Protein AF-A0A1J3G659-F1 (afdb_monomer_lite)

Radius of gyration: 34.58 Å; chains: 1; bounding box: 68×47×106 Å

InterPro domains:
  IPR002083 MATH/TRAF domain [PF22486] (65-188)
  IPR002083 MATH/TRAF domain [PF22486] (220-303)
  IPR002083 MATH/TRAF domain [PS50144] (62-197)
  IPR002083 MATH/TRAF domain [PS50144] (217-309)
  IPR002083 MATH/TRAF domain [cd00121] (64-170)
  IPR002083 MATH/TRAF domain [cd00121] (220-303)
  IPR008974 TRAF-like [G3DSA:2.60.210.10] (60-208)
  IPR008974 TRAF-like [G3DSA:2.60.210.10] (209-309)

Foldseek 3Di:
DDPPPLDKWKKKKFFQWDDDDFDFDQPPPDPDDDDDDDDDDDDDDDDPPDDQKDKDWALDDAPFDKDKDLALVCQQPDPPRQKDWDPWGDAQRWTKIKMWGLQFDVVVVLGQAIKIKMFTDCVVCVVPVDWWWKWKKKWWAAPVVSTTGIMTGPGTDTAGPVRRMDIDRHRDGSVLCVDVVNRQQDPSRIIMMIMHIHTDDDPRGDGDDDMDNDKDPRMDMDMDTSLVPDDDQKDKADWDDIHHFTKIKIWGSQDDDPSHNPDIDIDIGTPDDDAQDKDWTWMKMWIADPPDRDIDIDIDTDIDTDHDD

pLDDT: mean 80.13, std 20.13, range [27.66, 98.5]

Organism: Noccaea caerulescens (NCBI:txid107243)

Secondary structure (DSSP, 8-state):
--------EEEEEEE-S-----------------PPPP-------------SEEEEEESSPPSSEE--BTTHHHHHH-TT---EEPPPEEETTEEEEEEEETT--GGGT-TTB-EEEEEE-HHHHHHS--PEEEEEEEEEEETTTTEEEEEEESSPEEEBTTB-EEEES-SSBHHHHH-GGGSSS-TTS-B-EEEEEEEPPPS------------SS-EEEEEETTGGG--SS-EEPPPEEETTEEEEEEEETT--GGGTTTS-EEEEEESSPPTT-EEEEEEEEEEE-SSSS--EEEEEEEEEE----

Structure (mmCIF, N/CA/C/O backbone):
data_AF-A0A1J3G659-F1
#
_entry.id   AF-A0A1J3G659-F1
#
loop_
_atom_site.group_PDB
_atom_site.id
_atom_site.type_symbol
_atom_site.label_atom_id
_atom_site.label_alt_id
_atom_site.label_comp_id
_atom_site.label_asym_id
_atom_site.label_entity_id
_atom_site.label_seq_id
_atom_site.pdbx_PDB_ins_code
_atom_site.Cartn_x
_atom_site.Cartn_y
_atom_site.Cartn_z
_atom_site.occupancy
_atom_site.B_iso_or_equiv
_atom_site.auth_seq_id
_atom_site.auth_comp_id
_atom_site.auth_asym_id
_atom_site.auth_atom_id
_atom_site.pdbx_PDB_model_num
ATOM 1 N N . LEU A 1 1 ? 37.605 -14.149 -73.243 1.00 34.91 1 LEU A N 1
ATOM 2 C CA . LEU A 1 1 ? 37.007 -14.317 -71.900 1.00 34.91 1 LEU A CA 1
ATOM 3 C C . LEU A 1 1 ? 37.144 -13.003 -71.135 1.00 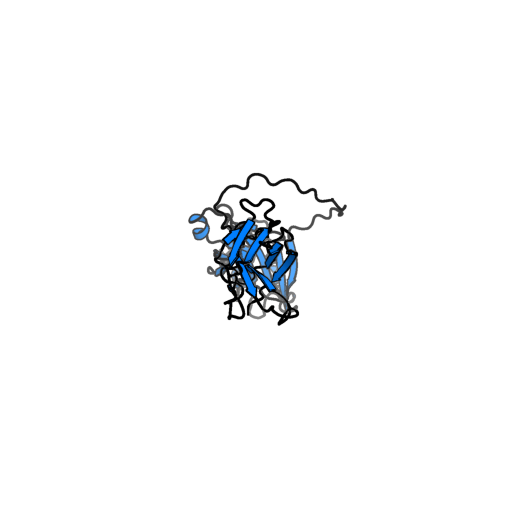34.91 1 LEU A C 1
ATOM 5 O O . LEU A 1 1 ? 38.260 -12.643 -70.784 1.00 34.91 1 LEU A O 1
ATOM 9 N N . ARG A 1 2 ? 36.051 -12.254 -70.926 1.00 32.97 2 ARG A N 1
ATOM 10 C CA . ARG A 1 2 ? 36.062 -11.100 -70.009 1.00 32.97 2 ARG A CA 1
ATOM 11 C C . ARG A 1 2 ? 36.268 -11.639 -68.592 1.00 32.97 2 ARG A C 1
ATOM 13 O O . ARG A 1 2 ? 35.464 -12.451 -68.140 1.00 32.97 2 ARG A O 1
ATOM 20 N N . ARG A 1 3 ? 37.340 -11.218 -67.913 1.00 34.00 3 ARG A N 1
ATOM 21 C CA . ARG A 1 3 ? 37.469 -11.371 -66.457 1.00 34.00 3 ARG A CA 1
ATOM 22 C C . ARG A 1 3 ? 36.210 -10.755 -65.839 1.00 34.00 3 ARG A C 1
ATOM 24 O O . ARG A 1 3 ? 36.007 -9.555 -65.979 1.00 34.00 3 ARG A O 1
ATOM 31 N N . ARG A 1 4 ? 35.356 -11.560 -65.195 1.00 39.12 4 ARG A N 1
ATOM 32 C CA . ARG A 1 4 ? 34.433 -11.032 -64.184 1.00 39.12 4 ARG A CA 1
ATOM 33 C C . ARG A 1 4 ? 35.332 -10.519 -63.066 1.00 39.12 4 ARG A C 1
ATOM 35 O O . ARG A 1 4 ? 35.911 -11.325 -62.338 1.00 39.12 4 ARG A O 1
ATOM 42 N N . GLU A 1 5 ? 35.551 -9.213 -63.005 1.00 43.34 5 GLU A N 1
ATOM 43 C CA . GLU A 1 5 ? 36.124 -8.607 -61.810 1.00 43.34 5 GLU A CA 1
ATOM 44 C C . GLU A 1 5 ? 35.176 -8.938 -60.662 1.00 43.34 5 GLU A C 1
ATOM 46 O O . GLU A 1 5 ? 33.998 -8.590 -60.692 1.00 43.34 5 GLU A O 1
ATOM 51 N N . ARG A 1 6 ? 35.667 -9.723 -59.702 1.00 55.97 6 ARG A N 1
ATOM 52 C CA . ARG A 1 6 ? 34.930 -10.035 -58.483 1.00 55.97 6 ARG A CA 1
ATOM 53 C C . ARG A 1 6 ? 34.875 -8.743 -57.683 1.00 55.97 6 ARG A C 1
ATOM 55 O O . ARG A 1 6 ? 35.861 -8.378 -57.053 1.00 55.97 6 ARG A O 1
ATOM 62 N N . GLN A 1 7 ? 33.773 -8.013 -57.795 1.00 64.44 7 GLN A N 1
ATOM 63 C CA . GLN A 1 7 ? 33.630 -6.741 -57.103 1.00 64.44 7 GLN A CA 1
ATOM 64 C C . GLN A 1 7 ? 33.460 -6.994 -55.605 1.00 64.44 7 GLN A C 1
ATOM 66 O O . GLN A 1 7 ? 32.620 -7.791 -55.181 1.00 64.44 7 GLN A O 1
ATOM 71 N N . THR A 1 8 ? 34.285 -6.328 -54.808 1.00 72.25 8 THR A N 1
ATOM 72 C CA . THR A 1 8 ? 34.166 -6.258 -53.352 1.00 72.25 8 THR A CA 1
ATOM 73 C C . THR A 1 8 ? 33.413 -4.992 -52.964 1.00 72.25 8 THR A C 1
ATOM 75 O O . THR A 1 8 ? 33.660 -3.927 -53.527 1.00 72.25 8 THR A O 1
ATOM 78 N N . MET A 1 9 ? 32.510 -5.092 -51.989 1.00 74.12 9 MET A N 1
ATOM 79 C CA . MET A 1 9 ? 31.827 -3.932 -51.415 1.00 74.12 9 MET A CA 1
ATOM 80 C C . MET A 1 9 ? 32.230 -3.782 -49.953 1.00 74.12 9 MET A C 1
ATOM 82 O O . MET A 1 9 ? 32.102 -4.724 -49.179 1.00 74.12 9 MET A O 1
ATOM 86 N N . ASN A 1 10 ? 32.692 -2.592 -49.567 1.00 69.12 10 ASN A N 1
ATOM 87 C CA . ASN A 1 10 ? 32.961 -2.281 -48.165 1.00 69.12 10 ASN A CA 1
ATOM 88 C C . ASN A 1 10 ? 31.876 -1.339 -47.651 1.00 69.12 10 ASN A C 1
ATOM 90 O O . ASN A 1 10 ? 31.699 -0.239 -48.176 1.00 69.12 10 ASN A O 1
ATOM 94 N N . VAL A 1 11 ? 31.172 -1.759 -46.609 1.00 67.75 11 VAL A N 1
ATOM 95 C CA . VAL A 1 11 ? 30.186 -0.946 -45.904 1.00 67.75 11 VAL A CA 1
ATOM 96 C C . VAL A 1 11 ? 30.807 -0.475 -44.600 1.00 67.75 11 VAL A C 1
ATOM 98 O O . VAL A 1 11 ? 31.280 -1.276 -43.804 1.00 67.75 11 VAL A O 1
ATOM 101 N N . LEU A 1 12 ? 30.811 0.833 -44.380 1.00 62.12 12 LEU A N 1
ATOM 102 C CA . LEU A 1 12 ? 31.282 1.467 -43.159 1.00 62.12 12 LEU A CA 1
ATOM 103 C C . LEU A 1 12 ? 30.097 2.110 -42.443 1.00 62.12 12 LEU A C 1
ATOM 105 O O . LEU A 1 12 ? 29.343 2.881 -43.036 1.00 62.12 12 LEU A O 1
ATOM 109 N N . VAL A 1 13 ? 29.984 1.862 -41.145 1.00 63.28 13 VAL A N 1
ATOM 110 C CA . VAL A 1 13 ? 29.040 2.556 -40.272 1.00 63.28 13 VAL A CA 1
ATOM 111 C C . VAL A 1 13 ? 29.800 3.293 -39.184 1.00 63.28 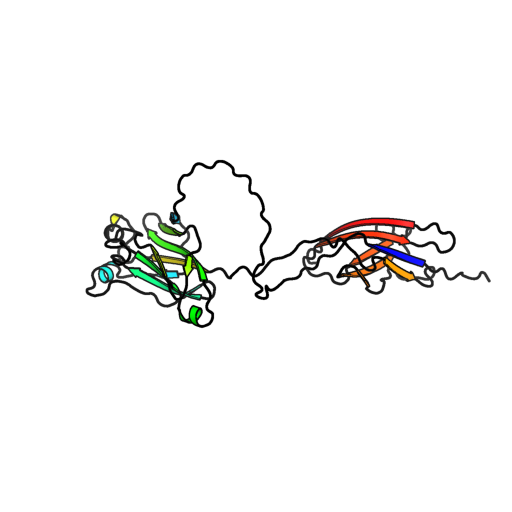13 VAL A C 1
ATOM 113 O O . VAL A 1 13 ? 30.705 2.750 -38.552 1.00 63.28 13 VAL A O 1
ATOM 116 N N . CYS A 1 14 ? 29.439 4.559 -38.985 1.00 65.62 14 CYS A N 1
ATOM 117 C CA . CYS A 1 14 ? 29.967 5.415 -37.932 1.00 65.62 14 CYS A CA 1
ATOM 118 C C . CYS A 1 14 ? 28.828 5.866 -37.018 1.00 65.62 14 CYS A C 1
ATOM 120 O O . CYS A 1 14 ? 27.922 6.576 -37.456 1.00 65.62 14 CYS A O 1
ATOM 122 N N . PHE A 1 15 ? 28.887 5.489 -35.745 1.00 53.16 15 PHE A N 1
ATOM 123 C CA . PHE A 1 15 ? 27.886 5.872 -34.753 1.00 53.16 15 PHE A CA 1
ATOM 124 C C . PHE A 1 15 ? 28.187 7.263 -34.194 1.00 53.16 15 PHE A C 1
ATOM 126 O O . PHE A 1 15 ? 29.348 7.634 -33.986 1.00 53.16 15 PHE A O 1
ATOM 133 N N . PHE A 1 16 ? 27.141 8.054 -33.968 1.00 55.91 16 PHE A N 1
ATOM 134 C CA . PHE A 1 16 ? 27.194 9.348 -33.291 1.00 55.91 16 PHE A CA 1
ATOM 135 C C . PHE A 1 16 ? 26.166 9.278 -32.149 1.00 55.91 16 PHE A C 1
ATOM 137 O O . PHE A 1 16 ? 24.981 9.420 -32.414 1.00 55.91 16 PHE A O 1
ATOM 144 N N . CYS A 1 17 ? 26.606 9.074 -30.902 1.00 50.84 17 CYS A N 1
ATOM 145 C CA . CYS A 1 17 ? 25.730 8.772 -29.748 1.00 50.84 17 CYS A CA 1
ATOM 146 C C . CYS A 1 17 ? 25.129 7.342 -29.744 1.00 50.84 17 CYS A C 1
ATOM 148 O O . CYS A 1 17 ? 25.218 6.654 -30.754 1.00 50.84 17 CYS A O 1
ATOM 150 N N . PHE A 1 18 ? 24.607 6.908 -28.576 1.00 45.53 18 PHE A N 1
ATOM 151 C CA . PHE A 1 18 ? 23.947 5.624 -28.178 1.00 45.53 18 PHE A CA 1
ATOM 152 C C . PHE A 1 18 ? 24.673 4.601 -27.293 1.00 45.53 18 PHE A C 1
ATOM 154 O O . PHE A 1 18 ? 25.700 4.054 -27.649 1.00 45.53 18 PHE A O 1
ATOM 161 N N . ILE A 1 19 ? 24.145 4.347 -26.087 1.00 41.97 19 ILE A N 1
ATOM 162 C CA . ILE A 1 19 ? 23.116 3.318 -25.868 1.00 41.97 19 ILE A CA 1
ATOM 163 C C . ILE A 1 19 ? 22.284 3.441 -24.600 1.00 41.97 19 ILE A C 1
ATOM 165 O O . ILE A 1 19 ? 22.686 4.023 -23.597 1.00 41.97 19 ILE A O 1
ATOM 169 N N . PHE A 1 20 ? 21.126 2.785 -24.709 1.00 40.81 20 PHE A N 1
ATOM 170 C CA . PHE A 1 20 ? 20.180 2.419 -23.668 1.00 40.81 20 PHE A CA 1
ATOM 171 C C . PHE A 1 20 ? 20.595 1.114 -22.992 1.00 40.81 20 PHE A C 1
ATOM 173 O O . PHE A 1 20 ? 20.490 0.047 -23.596 1.00 40.81 20 PHE A O 1
ATOM 180 N N . VAL A 1 21 ? 21.012 1.198 -21.733 1.00 34.44 21 VAL A N 1
ATOM 181 C CA . VAL A 1 21 ? 21.061 0.035 -20.848 1.00 34.44 21 VAL A CA 1
ATOM 182 C C . VAL A 1 21 ? 19.834 0.118 -19.946 1.00 34.44 21 VAL A C 1
ATOM 184 O O . VAL A 1 21 ? 19.768 0.993 -19.083 1.00 34.44 21 VAL A O 1
ATOM 187 N N . PHE A 1 22 ? 18.874 -0.794 -20.109 1.00 38.22 22 PHE A N 1
ATOM 188 C CA . PHE A 1 22 ? 17.860 -1.042 -19.082 1.00 38.22 22 PHE A CA 1
ATOM 189 C C . PHE A 1 22 ? 18.514 -1.819 -17.943 1.00 38.22 22 PHE A C 1
ATOM 191 O O . PHE A 1 22 ? 18.360 -3.029 -17.799 1.00 38.22 22 PHE A O 1
ATOM 198 N N . GLN A 1 23 ? 19.314 -1.133 -17.130 1.00 38.50 23 GLN A N 1
ATOM 199 C CA . GLN A 1 23 ? 19.845 -1.754 -15.929 1.00 38.50 23 GLN A CA 1
ATOM 200 C C . GLN A 1 23 ? 18.789 -1.624 -14.837 1.00 38.50 23 GLN A C 1
ATOM 202 O O . GLN A 1 23 ? 18.641 -0.572 -14.217 1.00 38.50 23 GLN A O 1
ATOM 207 N N . PHE A 1 24 ? 18.071 -2.715 -14.566 1.00 37.75 24 PHE A N 1
ATOM 208 C CA . PHE A 1 24 ? 17.394 -2.878 -13.284 1.00 37.75 24 PHE A CA 1
ATOM 209 C C . PHE A 1 24 ? 18.467 -2.945 -12.195 1.00 37.75 24 PHE A C 1
ATOM 211 O O . PHE A 1 24 ? 18.928 -4.017 -11.798 1.00 37.75 24 PHE A O 1
ATOM 218 N N . MET A 1 25 ? 18.918 -1.786 -11.718 1.00 36.47 25 MET A N 1
ATOM 219 C CA . MET A 1 25 ? 19.816 -1.729 -10.578 1.00 36.47 25 MET A CA 1
ATOM 220 C C . MET A 1 25 ? 19.015 -2.102 -9.336 1.00 36.47 25 MET A C 1
ATOM 222 O O . MET A 1 25 ? 18.293 -1.286 -8.762 1.00 36.47 25 MET A O 1
ATOM 226 N N . LYS A 1 26 ? 19.172 -3.345 -8.877 1.00 33.03 26 LYS A N 1
ATOM 227 C CA . LYS A 1 26 ? 18.879 -3.668 -7.483 1.00 33.03 26 LYS A CA 1
ATOM 228 C C . LYS A 1 26 ? 19.809 -2.792 -6.654 1.00 33.03 26 LYS A C 1
ATOM 230 O O . LYS A 1 26 ? 21.025 -2.905 -6.795 1.00 33.03 26 LYS A O 1
ATOM 235 N N . LEU A 1 27 ? 19.250 -1.902 -5.836 1.00 37.59 27 LEU A N 1
ATOM 236 C CA . LEU A 1 27 ? 20.047 -1.095 -4.923 1.00 37.59 27 LEU A CA 1
ATOM 237 C C . LEU A 1 27 ? 20.779 -2.065 -3.979 1.00 37.59 27 LEU A C 1
ATOM 239 O O . LEU A 1 27 ? 20.208 -2.573 -3.014 1.00 37.59 27 LEU A O 1
ATOM 243 N N . GLY A 1 28 ? 22.040 -2.373 -4.287 1.00 40.97 28 GLY A N 1
ATOM 244 C CA . GLY A 1 28 ? 22.984 -2.785 -3.265 1.00 40.97 28 GLY A CA 1
ATOM 245 C C . GLY A 1 28 ? 23.019 -1.636 -2.274 1.00 40.97 28 GLY A C 1
ATOM 246 O O . GLY A 1 28 ? 23.114 -0.483 -2.686 1.00 40.97 28 GLY A O 1
ATOM 247 N N . THR A 1 29 ? 22.830 -1.923 -0.992 1.00 36.19 29 THR A N 1
ATOM 248 C CA . THR A 1 29 ? 22.798 -0.923 0.074 1.00 36.19 29 THR A CA 1
ATOM 249 C C . THR A 1 29 ? 24.132 -0.177 0.139 1.00 36.19 29 THR A C 1
ATOM 251 O O . THR A 1 29 ? 25.005 -0.518 0.930 1.00 36.19 29 THR A O 1
ATOM 254 N N . SER A 1 30 ? 24.297 0.842 -0.696 1.00 35.25 30 SER A N 1
ATOM 255 C CA . SER A 1 30 ? 25.305 1.877 -0.558 1.00 35.25 30 SER A CA 1
ATOM 256 C C . SER A 1 30 ? 24.569 3.166 -0.233 1.00 35.25 30 SER A C 1
ATOM 258 O O . SER A 1 30 ? 23.728 3.631 -1.002 1.00 35.25 30 SER A O 1
ATOM 260 N N . GLN A 1 31 ? 24.866 3.687 0.954 1.00 33.44 31 GLN A N 1
ATOM 261 C CA . GLN A 1 31 ? 24.447 4.988 1.459 1.00 33.44 31 GLN A CA 1
ATOM 262 C C . GLN A 1 31 ? 24.457 6.051 0.351 1.00 33.44 31 GLN A C 1
ATOM 264 O O . GLN A 1 31 ? 25.461 6.233 -0.336 1.00 33.44 31 GLN A O 1
ATOM 269 N N . LEU A 1 32 ? 23.330 6.747 0.198 1.00 29.72 32 LEU A N 1
ATOM 270 C CA . LEU A 1 32 ? 23.150 7.843 -0.745 1.00 29.72 32 LEU A CA 1
ATOM 271 C C . LEU A 1 32 ? 24.121 8.985 -0.395 1.00 29.72 32 LEU A C 1
ATOM 273 O O . LEU A 1 32 ? 23.895 9.740 0.552 1.00 29.72 32 LEU A O 1
ATOM 277 N N . SER A 1 33 ? 25.211 9.135 -1.147 1.00 34.81 33 SER A N 1
ATOM 278 C CA . SER A 1 33 ? 26.057 10.323 -1.062 1.00 34.81 33 SER A CA 1
ATOM 279 C C . SER A 1 33 ? 25.401 11.470 -1.837 1.00 34.81 33 SER A C 1
ATOM 281 O O . SER A 1 33 ? 25.381 11.448 -3.063 1.00 34.81 33 SER A O 1
ATOM 283 N N . LYS A 1 34 ? 24.861 12.439 -1.083 1.00 37.66 34 LYS A N 1
ATOM 284 C CA . LYS A 1 34 ? 24.501 13.829 -1.444 1.00 37.66 34 LYS A CA 1
ATOM 285 C C . LYS A 1 34 ? 24.111 14.086 -2.911 1.00 37.66 34 LYS A C 1
ATOM 287 O O . LYS A 1 34 ? 24.969 14.282 -3.766 1.00 37.66 34 LYS A O 1
ATOM 292 N N . THR A 1 35 ? 22.810 14.238 -3.155 1.00 30.72 35 THR A N 1
ATOM 293 C CA . THR A 1 35 ? 22.275 14.801 -4.403 1.00 30.72 35 THR A CA 1
ATOM 294 C C . THR A 1 35 ? 22.249 16.328 -4.352 1.00 30.72 35 THR A C 1
ATOM 296 O O . THR A 1 35 ? 21.871 16.935 -3.350 1.00 30.72 35 THR A O 1
ATOM 299 N N . SER A 1 36 ? 22.654 16.917 -5.473 1.00 28.12 36 SER A N 1
ATOM 300 C CA . SER A 1 36 ? 22.578 18.323 -5.852 1.00 28.12 36 SER A CA 1
ATOM 301 C C . SER A 1 36 ? 21.188 18.936 -5.639 1.00 28.12 36 SER A C 1
ATOM 303 O O . SER A 1 36 ? 20.162 18.311 -5.897 1.00 28.12 36 SER A O 1
ATOM 305 N N . SER A 1 37 ? 21.165 20.190 -5.195 1.00 29.50 37 SER A N 1
ATOM 306 C CA . SER A 1 37 ? 19.959 20.978 -4.944 1.00 29.50 37 SER A CA 1
ATOM 307 C C . SER A 1 37 ? 19.249 21.379 -6.240 1.00 29.50 37 SER A C 1
ATOM 309 O O . SER A 1 37 ? 19.828 22.087 -7.064 1.00 29.50 37 SER A O 1
ATOM 311 N N . ILE A 1 38 ? 17.981 20.990 -6.378 1.00 28.77 38 ILE A N 1
ATOM 312 C CA . ILE A 1 38 ? 17.037 21.575 -7.338 1.00 28.77 38 ILE A CA 1
ATOM 313 C C . ILE A 1 38 ? 16.301 22.712 -6.623 1.00 28.77 38 ILE A C 1
ATOM 315 O O . ILE A 1 38 ? 15.670 22.497 -5.588 1.00 28.77 38 ILE A O 1
ATOM 319 N N . THR A 1 39 ? 16.388 23.927 -7.157 1.00 30.62 39 THR A N 1
ATOM 320 C CA . THR A 1 39 ? 15.689 25.103 -6.629 1.00 30.62 39 THR A CA 1
ATOM 321 C C . THR A 1 39 ? 14.234 25.084 -7.095 1.00 30.62 39 THR A C 1
ATOM 323 O O . THR A 1 39 ? 13.953 25.242 -8.282 1.00 30.62 39 THR A O 1
ATOM 326 N N . VAL A 1 40 ? 13.300 24.890 -6.164 1.00 33.72 40 VAL A N 1
ATOM 327 C CA . VAL A 1 40 ? 11.858 25.016 -6.418 1.00 33.72 40 VAL A CA 1
ATOM 328 C C . VAL A 1 40 ? 11.465 26.488 -6.281 1.00 33.72 40 VAL A C 1
ATOM 330 O O . VAL A 1 40 ? 11.766 27.129 -5.275 1.00 33.72 40 VAL A O 1
ATOM 333 N N . ILE A 1 41 ? 10.809 27.036 -7.305 1.00 34.59 41 ILE A N 1
ATOM 334 C CA . ILE A 1 41 ? 10.251 28.393 -7.289 1.00 34.59 41 ILE A CA 1
ATOM 335 C C . ILE A 1 41 ? 9.053 28.400 -6.330 1.00 34.59 41 ILE A C 1
ATOM 337 O O . ILE A 1 41 ? 8.028 27.773 -6.596 1.00 34.59 41 ILE A O 1
ATOM 341 N N . ASN A 1 42 ? 9.185 29.105 -5.204 1.00 34.97 42 ASN A N 1
ATOM 342 C CA . ASN A 1 42 ? 8.116 29.263 -4.222 1.00 34.97 42 ASN A CA 1
ATOM 343 C C . ASN A 1 42 ? 7.001 30.153 -4.787 1.00 34.97 42 ASN A C 1
ATOM 345 O O . ASN A 1 42 ? 7.195 31.349 -5.000 1.00 34.97 42 ASN A O 1
ATOM 349 N N . SER A 1 43 ? 5.819 29.573 -4.978 1.00 30.75 43 SER A N 1
ATOM 350 C CA . SER A 1 43 ? 4.573 30.335 -5.115 1.00 30.75 43 SER A CA 1
ATOM 351 C C . SER A 1 43 ? 4.049 30.669 -3.711 1.00 30.75 43 SER A C 1
ATOM 353 O O . SER A 1 43 ? 4.085 29.790 -2.844 1.00 30.75 43 SER A O 1
ATOM 355 N N . PRO A 1 44 ? 3.561 31.892 -3.440 1.00 37.34 44 PRO A N 1
ATOM 356 C CA . PRO A 1 44 ? 3.081 32.256 -2.113 1.00 37.34 44 PRO A CA 1
ATOM 357 C C . PRO A 1 44 ? 1.734 31.573 -1.867 1.00 37.34 44 PRO A C 1
ATOM 359 O O . PRO A 1 44 ? 0.700 32.019 -2.354 1.00 37.34 44 PRO A O 1
ATOM 362 N N . THR A 1 45 ? 1.755 30.466 -1.126 1.00 34.34 45 THR A N 1
ATOM 363 C CA . THR A 1 45 ? 0.535 29.810 -0.650 1.00 34.34 45 THR A CA 1
ATOM 364 C C . THR A 1 45 ? 0.341 30.180 0.811 1.00 34.34 45 THR A C 1
ATOM 366 O O . THR A 1 45 ? 1.211 29.948 1.650 1.00 34.34 45 THR A O 1
ATOM 369 N N . THR A 1 46 ? -0.790 30.820 1.077 1.00 35.47 46 THR A N 1
ATOM 370 C CA . THR A 1 46 ? -1.290 31.246 2.381 1.00 35.47 46 THR A CA 1
ATOM 371 C C . THR A 1 46 ? -1.167 30.112 3.399 1.00 35.47 46 THR A C 1
ATOM 373 O O . THR A 1 46 ? -1.598 28.990 3.140 1.00 35.47 46 THR A O 1
ATOM 376 N N . SER A 1 47 ? -0.552 30.396 4.549 1.00 42.12 47 SER A N 1
ATOM 377 C CA . SER A 1 47 ? -0.274 29.417 5.598 1.00 42.12 47 SER A CA 1
ATOM 378 C C . SER A 1 47 ? -1.530 29.074 6.407 1.00 42.12 47 SER A C 1
ATOM 380 O O . SER A 1 47 ? -1.627 29.416 7.586 1.00 42.12 47 SER A O 1
ATOM 382 N N . ASP A 1 48 ? -2.485 28.377 5.801 1.00 44.56 48 ASP A N 1
ATOM 383 C CA . ASP A 1 48 ? -3.376 27.534 6.591 1.00 44.56 48 ASP A CA 1
ATOM 384 C C . ASP A 1 48 ? -2.613 26.251 6.914 1.00 44.56 48 ASP A C 1
ATOM 386 O O . ASP A 1 48 ? -2.154 25.531 6.025 1.00 44.56 48 ASP A O 1
ATOM 390 N N . ARG A 1 49 ? -2.405 25.988 8.208 1.00 40.56 49 ARG A N 1
ATOM 391 C CA . ARG A 1 49 ? -1.809 24.737 8.687 1.00 40.56 49 ARG A CA 1
ATOM 392 C C . ARG A 1 49 ? -2.680 23.576 8.203 1.00 40.56 49 ARG A C 1
ATOM 394 O O . ARG A 1 49 ? -3.723 23.307 8.794 1.00 40.56 49 ARG A O 1
ATOM 401 N N . LEU A 1 50 ? -2.260 22.904 7.134 1.00 49.44 50 LEU A N 1
ATOM 402 C CA . LEU A 1 50 ? -2.871 21.659 6.679 1.00 49.44 50 LEU A CA 1
ATOM 403 C C . LEU A 1 50 ? -2.878 20.680 7.859 1.00 49.44 50 LEU A C 1
ATOM 405 O O . LEU A 1 50 ? -1.841 20.438 8.471 1.00 49.44 50 LEU A O 1
ATOM 409 N N . SER A 1 51 ? -4.051 20.171 8.232 1.00 60.38 51 SER A N 1
ATOM 410 C CA . SER A 1 51 ? -4.157 19.200 9.316 1.00 60.38 51 SER A CA 1
ATOM 411 C C . SER A 1 51 ? -3.518 17.877 8.891 1.00 60.38 51 SER A C 1
ATOM 413 O O . SER A 1 51 ? -3.893 17.334 7.854 1.00 60.38 51 SER A O 1
ATOM 415 N N . ASP A 1 52 ? -2.658 17.292 9.735 1.00 71.75 52 ASP A N 1
ATOM 416 C CA . ASP A 1 52 ? -2.011 15.970 9.532 1.00 71.75 52 ASP A CA 1
ATOM 417 C C . ASP A 1 52 ? -3.005 14.786 9.413 1.00 71.75 52 ASP A C 1
ATOM 419 O O . ASP A 1 52 ? -2.642 13.609 9.336 1.00 71.75 52 ASP A O 1
ATOM 423 N N . ARG A 1 53 ? -4.305 15.087 9.439 1.00 81.81 53 ARG A N 1
ATOM 424 C CA . ARG A 1 53 ? -5.414 14.145 9.475 1.00 81.81 53 ARG A CA 1
ATOM 425 C C . ARG A 1 53 ? -6.584 14.672 8.657 1.00 81.81 53 ARG A C 1
ATOM 427 O O . ARG A 1 53 ? -6.922 15.853 8.723 1.00 81.81 53 ARG A O 1
ATOM 434 N N . ARG A 1 54 ? -7.250 13.757 7.953 1.00 91.00 54 ARG A N 1
ATOM 435 C CA . ARG A 1 54 ? -8.508 13.985 7.236 1.00 91.00 54 ARG A CA 1
ATOM 436 C C . ARG A 1 54 ? -9.620 13.109 7.807 1.00 91.00 54 ARG A C 1
ATOM 438 O O . ARG A 1 54 ? -9.416 11.919 8.047 1.00 91.00 54 ARG A O 1
ATOM 445 N N . GLU A 1 55 ? -10.793 13.704 7.996 1.00 93.94 55 GLU A N 1
ATOM 446 C CA . GLU A 1 55 ? -12.047 13.028 8.343 1.00 93.94 55 GLU A CA 1
ATOM 447 C C . GLU A 1 55 ? -13.038 13.216 7.193 1.00 93.94 55 GLU A C 1
ATOM 449 O O . GLU A 1 55 ? -13.248 14.338 6.737 1.00 93.94 55 GLU A O 1
ATOM 454 N N . TYR A 1 56 ? -13.609 12.126 6.684 1.00 95.25 56 TYR A N 1
ATOM 455 C CA . TYR A 1 56 ? -14.565 12.170 5.575 1.00 95.25 56 TYR A CA 1
ATOM 456 C C . TYR A 1 56 ? -15.440 10.914 5.529 1.00 95.25 56 TYR A C 1
ATOM 458 O O . TYR A 1 56 ? -15.168 9.920 6.202 1.00 95.25 56 TYR A O 1
ATOM 466 N N . LEU A 1 57 ? -16.495 10.944 4.713 1.00 96.31 57 LEU A N 1
ATOM 467 C CA . LEU A 1 57 ? -17.347 9.785 4.447 1.00 96.31 57 LEU A CA 1
ATOM 468 C C . LEU A 1 57 ? -16.889 9.064 3.177 1.00 96.31 57 LEU A C 1
ATOM 470 O O . LEU A 1 57 ? -16.704 9.690 2.135 1.00 96.31 57 LEU A O 1
ATOM 474 N N . ARG A 1 58 ? -16.743 7.740 3.252 1.00 95.69 58 ARG A N 1
ATOM 475 C CA . ARG A 1 58 ? -16.313 6.875 2.145 1.00 95.69 58 ARG A CA 1
ATOM 476 C C . ARG A 1 58 ? -17.349 5.784 1.902 1.00 95.69 58 ARG A C 1
ATOM 478 O O . ARG A 1 58 ? -17.720 5.082 2.831 1.00 95.69 58 ARG A O 1
ATOM 485 N N . GLU A 1 59 ? -17.774 5.602 0.659 1.00 96.31 59 GLU A N 1
ATOM 486 C CA . GLU A 1 59 ? -18.694 4.514 0.277 1.00 96.31 59 GLU A CA 1
ATOM 487 C C . GLU A 1 59 ? -17.990 3.156 0.292 1.00 96.31 59 GLU A C 1
ATOM 489 O O . GLU A 1 59 ? -18.463 2.188 0.882 1.00 96.31 59 GLU A O 1
ATOM 494 N N . ARG A 1 60 ? -16.798 3.092 -0.311 1.00 95.62 60 ARG A N 1
ATOM 495 C CA . ARG A 1 60 ? -16.029 1.851 -0.388 1.00 95.62 60 ARG A CA 1
ATOM 496 C C . ARG A 1 60 ? -15.622 1.375 1.017 1.00 95.62 60 ARG A C 1
ATOM 498 O O . ARG A 1 60 ? -14.994 2.143 1.744 1.00 95.62 60 ARG A O 1
ATOM 505 N N . PRO A 1 61 ? -15.831 0.099 1.367 1.00 95.06 61 PRO A N 1
ATOM 506 C CA . PRO A 1 61 ? -15.385 -0.437 2.647 1.00 95.06 61 PRO A CA 1
ATOM 507 C C . PRO A 1 61 ? -13.857 -0.480 2.824 1.00 95.06 61 PRO A C 1
ATOM 509 O O . PRO A 1 61 ? -13.119 -0.338 1.837 1.00 95.06 61 PRO A O 1
ATOM 512 N N . PRO A 1 62 ? -13.373 -0.749 4.058 1.00 95.69 62 PRO A N 1
ATOM 513 C CA . PRO A 1 62 ? -11.987 -1.149 4.283 1.00 95.69 62 PRO A CA 1
ATOM 514 C C . PRO A 1 62 ? -11.634 -2.348 3.397 1.00 95.69 62 PRO A C 1
ATOM 516 O O . PRO A 1 62 ? -12.416 -3.294 3.280 1.00 95.69 62 PRO A O 1
ATOM 519 N N . SER A 1 63 ? -10.472 -2.277 2.763 1.00 94.56 63 SER A N 1
ATOM 520 C CA . SER A 1 63 ? -9.869 -3.313 1.926 1.00 94.56 63 SER A CA 1
ATOM 521 C C . SER A 1 63 ? -8.939 -4.237 2.715 1.00 94.56 63 SER A C 1
ATOM 523 O O . SER A 1 63 ? -8.794 -5.386 2.317 1.00 94.56 63 SER A O 1
ATOM 525 N N . THR A 1 64 ? -8.332 -3.780 3.820 1.00 95.88 64 THR A N 1
ATOM 526 C CA . THR A 1 64 ? -7.392 -4.620 4.585 1.00 95.88 64 THR A CA 1
ATOM 527 C C . THR A 1 64 ? -8.085 -5.487 5.634 1.00 95.88 64 THR A C 1
ATOM 529 O O . THR A 1 64 ? -7.937 -6.707 5.617 1.00 95.88 64 THR A O 1
ATOM 532 N N . TYR A 1 65 ? -8.825 -4.890 6.574 1.00 97.62 65 TYR A N 1
ATOM 533 C CA . TYR A 1 65 ? -9.462 -5.655 7.647 1.00 97.62 65 TYR A CA 1
ATOM 534 C C . TYR A 1 65 ? -10.752 -5.002 8.145 1.00 97.62 65 TYR A C 1
ATOM 536 O O . TYR A 1 65 ? -10.834 -3.787 8.340 1.00 97.62 65 TYR A O 1
ATOM 544 N N . ARG A 1 66 ? -11.771 -5.828 8.401 1.00 96.25 66 ARG A N 1
ATOM 545 C CA . ARG A 1 66 ? -13.047 -5.412 8.994 1.00 96.25 66 ARG A CA 1
ATOM 546 C C . ARG A 1 66 ? -13.360 -6.286 10.194 1.00 96.25 66 ARG A C 1
ATOM 548 O O . ARG A 1 66 ? -13.307 -7.510 10.108 1.00 96.25 66 ARG A O 1
ATOM 555 N N . LEU A 1 67 ? -13.753 -5.654 11.291 1.00 96.94 67 LEU A N 1
ATOM 556 C CA . LEU A 1 67 ? -14.163 -6.343 12.501 1.00 96.94 67 LEU A CA 1
ATOM 557 C C . LEU A 1 67 ? -15.679 -6.236 12.669 1.00 96.94 67 LEU A C 1
ATOM 559 O O . LEU A 1 67 ? -16.249 -5.151 12.613 1.00 96.94 67 LEU A O 1
ATOM 563 N N . LYS A 1 68 ? -16.338 -7.372 12.906 1.00 96.12 68 LYS A N 1
ATOM 564 C CA . LYS A 1 68 ? -17.750 -7.419 13.293 1.00 96.12 68 LYS A CA 1
ATOM 565 C C . LYS A 1 68 ? -17.858 -7.592 14.803 1.00 96.12 68 LYS A C 1
ATOM 567 O O . LYS A 1 68 ? -17.633 -8.683 15.317 1.00 96.12 68 LYS A O 1
ATOM 572 N N . MET A 1 69 ? -18.217 -6.523 15.512 1.00 96.19 69 MET A N 1
ATOM 573 C CA . MET A 1 69 ? -18.353 -6.530 16.971 1.00 96.19 69 MET A CA 1
ATOM 574 C C . MET A 1 69 ? -19.823 -6.654 17.363 1.00 96.19 69 MET A C 1
ATOM 576 O O . MET A 1 69 ? -20.500 -5.646 17.507 1.00 96.19 69 MET A O 1
ATOM 580 N N . ALA A 1 70 ? -20.322 -7.880 17.537 1.00 94.75 70 ALA A N 1
ATOM 581 C CA . ALA A 1 70 ? -21.743 -8.152 17.807 1.00 94.75 70 ALA A CA 1
ATOM 582 C C . ALA A 1 70 ? -22.231 -7.752 19.216 1.00 94.75 70 ALA A C 1
ATOM 584 O O . ALA A 1 70 ? -23.416 -7.824 19.509 1.00 94.75 70 ALA A O 1
ATOM 585 N N . SER A 1 71 ? -21.330 -7.408 20.135 1.00 93.31 71 SER A N 1
ATOM 586 C CA . SER A 1 71 ? -21.670 -7.081 21.527 1.00 93.31 71 SER A CA 1
ATOM 587 C C . SER A 1 71 ? -20.857 -5.886 22.018 1.00 93.31 71 SER A C 1
ATOM 589 O O . SER A 1 71 ? -20.233 -5.930 23.078 1.00 93.31 71 SER A O 1
ATOM 591 N N . PHE A 1 72 ? -20.840 -4.817 21.217 1.00 94.56 72 PHE A N 1
ATOM 592 C CA . PHE A 1 72 ? -20.002 -3.638 21.451 1.00 94.56 72 PHE A CA 1
ATOM 593 C C . PHE A 1 72 ? -20.288 -2.964 22.802 1.00 94.56 72 PHE A C 1
ATOM 595 O O . PHE A 1 72 ? -19.366 -2.706 23.572 1.00 94.56 72 PHE A O 1
ATOM 602 N N . THR A 1 73 ? -21.560 -2.735 23.131 1.00 93.81 73 THR A N 1
ATOM 603 C CA . THR A 1 73 ? -21.968 -2.097 24.395 1.00 93.81 73 THR A CA 1
ATOM 604 C C . THR A 1 73 ? -21.681 -2.976 25.613 1.00 93.81 73 THR A C 1
ATOM 606 O O . THR A 1 73 ? -21.256 -2.467 26.647 1.00 93.81 73 THR A O 1
ATOM 609 N N . LYS A 1 74 ? -21.841 -4.303 25.492 1.00 93.88 74 LYS A N 1
ATOM 610 C CA . LYS A 1 74 ? -21.467 -5.254 26.553 1.00 93.88 74 LYS A CA 1
ATOM 611 C C . LYS A 1 74 ? -19.966 -5.205 26.826 1.00 93.88 74 LYS A C 1
ATOM 613 O O . LYS A 1 74 ? -19.576 -5.090 27.980 1.00 93.88 74 LYS A O 1
ATOM 618 N N . LEU A 1 75 ? -19.139 -5.216 25.776 1.00 93.88 75 LEU A N 1
ATOM 619 C CA . LEU A 1 75 ? -17.689 -5.055 25.905 1.00 93.88 75 LEU A CA 1
ATOM 620 C C . LEU A 1 75 ? -17.336 -3.713 26.564 1.00 93.88 75 LEU A C 1
ATOM 622 O O . LEU A 1 75 ? -16.542 -3.684 27.495 1.00 93.88 75 LEU A O 1
ATOM 626 N N . ALA A 1 76 ? -17.962 -2.616 26.129 1.00 93.94 76 ALA A N 1
ATOM 627 C CA . ALA A 1 76 ? -17.715 -1.276 26.663 1.00 93.94 76 ALA A CA 1
ATOM 628 C C . ALA A 1 76 ? -18.064 -1.124 28.155 1.00 93.94 76 ALA A C 1
ATOM 630 O O . ALA A 1 76 ? -17.521 -0.254 28.840 1.00 93.94 76 ALA A O 1
ATOM 631 N N . ASN A 1 77 ? -19.001 -1.929 28.655 1.00 93.75 77 ASN A N 1
ATOM 632 C CA . ASN A 1 77 ? -19.449 -1.922 30.047 1.00 93.75 77 ASN A CA 1
ATOM 633 C C . ASN A 1 77 ? -18.877 -3.085 30.868 1.00 93.75 77 ASN A C 1
ATOM 635 O O . ASN A 1 77 ? -19.196 -3.197 32.049 1.00 93.75 77 ASN A O 1
ATOM 639 N N . SER A 1 78 ? -18.046 -3.937 30.264 1.00 92.25 78 SER A N 1
ATOM 640 C CA . SER A 1 78 ? -17.441 -5.076 30.945 1.00 92.25 78 SER A CA 1
ATOM 641 C C . SER A 1 78 ? -16.466 -4.590 32.022 1.00 92.25 78 SER A C 1
ATOM 643 O O . SER A 1 78 ? -15.561 -3.803 31.712 1.00 92.25 78 SER A O 1
ATOM 645 N N . PRO A 1 79 ? -16.598 -5.047 33.280 1.00 84.12 79 PRO A N 1
ATOM 646 C CA . PRO A 1 79 ? -15.583 -4.784 34.285 1.00 84.12 79 PRO A CA 1
ATOM 647 C C . PRO A 1 79 ? -14.285 -5.475 33.845 1.00 84.12 79 PRO A C 1
ATOM 649 O O . PRO A 1 79 ? -14.287 -6.646 33.473 1.00 84.12 79 PRO A O 1
ATOM 652 N N . ASN A 1 80 ? -13.168 -4.749 33.885 1.00 83.81 80 ASN A N 1
ATOM 653 C CA . ASN A 1 80 ? -11.822 -5.246 33.561 1.00 83.81 80 ASN A CA 1
ATOM 654 C C . ASN A 1 80 ? -11.511 -5.484 32.070 1.00 83.81 80 ASN A C 1
ATOM 656 O O . ASN A 1 80 ? -10.482 -6.080 31.760 1.00 83.81 80 ASN A O 1
ATOM 660 N N . THR A 1 81 ? -12.338 -5.017 31.128 1.00 88.19 81 THR A N 1
ATOM 661 C CA . THR A 1 81 ? -11.996 -5.075 29.694 1.00 88.19 81 THR A CA 1
ATOM 662 C C . THR A 1 81 ? -11.930 -3.680 29.087 1.00 88.19 81 THR A C 1
ATOM 664 O O . THR A 1 81 ? -12.951 -3.057 28.818 1.00 88.19 81 THR A O 1
ATOM 667 N N . GLU A 1 82 ? -10.716 -3.183 28.850 1.00 92.31 82 GLU A N 1
ATOM 668 C CA . GLU A 1 82 ? -10.516 -1.837 28.292 1.00 92.31 82 GLU A CA 1
ATOM 669 C C . GLU A 1 82 ? -10.518 -1.807 26.757 1.00 92.31 82 GLU A C 1
ATOM 671 O O . GLU A 1 82 ? -10.881 -0.796 26.151 1.00 92.31 82 GLU A O 1
ATOM 676 N N . LYS A 1 83 ? -10.125 -2.917 26.122 1.00 95.94 83 LYS A N 1
ATOM 677 C CA . LYS A 1 83 ? -9.965 -3.031 24.670 1.00 95.94 83 LYS A CA 1
ATOM 678 C C . LYS A 1 83 ? -10.275 -4.430 24.158 1.00 95.94 83 LYS A C 1
ATOM 680 O O . LYS A 1 83 ? -10.238 -5.401 24.908 1.00 95.94 83 LYS A O 1
ATOM 685 N N . TYR A 1 84 ? -10.518 -4.516 22.859 1.00 97.31 84 TYR A N 1
ATOM 686 C CA . TYR A 1 84 ? -10.521 -5.756 22.096 1.00 97.31 84 TYR A CA 1
ATOM 687 C C . TYR A 1 84 ? -9.357 -5.753 21.107 1.00 97.31 84 TYR A C 1
ATOM 689 O O . TYR A 1 84 ? -9.133 -4.753 20.424 1.00 97.31 84 TYR A O 1
ATOM 697 N N . GLU A 1 85 ? -8.657 -6.878 21.007 1.00 97.69 85 GLU A N 1
ATOM 698 C CA . GLU A 1 85 ? -7.584 -7.105 20.039 1.00 97.69 85 GLU A CA 1
ATOM 699 C C . GLU A 1 85 ? -8.027 -8.182 19.049 1.00 97.69 85 GLU A C 1
ATOM 701 O O . GLU A 1 85 ? -8.515 -9.246 19.437 1.00 97.69 85 GLU A O 1
ATOM 706 N N . SER A 1 86 ? -7.897 -7.898 17.756 1.00 97.81 86 SER A N 1
ATOM 707 C CA . SER A 1 86 ? -8.245 -8.857 16.716 1.00 97.81 86 SER A CA 1
ATOM 708 C C . SER A 1 86 ? -7.255 -10.020 16.659 1.00 97.81 86 SER A C 1
ATOM 710 O O . SER A 1 86 ? -6.139 -9.964 17.174 1.00 97.81 86 SER A O 1
ATOM 712 N N . ARG A 1 87 ? -7.627 -11.069 15.919 1.00 96.31 87 ARG A N 1
ATOM 713 C CA . ARG A 1 87 ? -6.622 -11.997 15.389 1.00 96.31 87 ARG A CA 1
ATOM 714 C C . ARG A 1 87 ? -5.687 -11.249 14.437 1.00 96.31 87 ARG A C 1
ATOM 716 O O . ARG A 1 87 ? -6.065 -10.219 13.870 1.00 96.31 87 ARG A O 1
ATOM 723 N N . ARG A 1 88 ? -4.488 -11.799 14.255 1.00 96.00 88 ARG A N 1
ATOM 724 C CA . ARG A 1 88 ? -3.515 -11.291 13.287 1.00 96.00 88 ARG A CA 1
ATOM 725 C C . ARG A 1 88 ? -4.080 -11.378 11.869 1.00 96.00 88 ARG A C 1
ATOM 727 O O . ARG A 1 88 ? -4.717 -12.375 11.529 1.00 96.00 88 ARG A O 1
ATOM 734 N N . PHE A 1 89 ? -3.813 -10.367 11.053 1.00 95.94 89 PHE A N 1
ATOM 735 C CA . PHE A 1 89 ? -4.118 -10.355 9.622 1.00 95.94 89 PHE A CA 1
ATOM 736 C C . PHE A 1 89 ? -2.918 -9.848 8.819 1.00 95.94 89 PHE A C 1
ATOM 738 O O . PHE A 1 89 ? -2.142 -9.027 9.306 1.00 95.94 89 PHE A O 1
ATOM 745 N N . ALA A 1 90 ? -2.763 -10.343 7.593 1.00 93.94 90 ALA A N 1
ATOM 746 C CA . ALA A 1 90 ? -1.640 -10.001 6.727 1.00 93.94 90 ALA A CA 1
ATOM 747 C C . ALA A 1 90 ? -1.972 -8.804 5.818 1.00 93.94 90 ALA A C 1
ATOM 749 O O . ALA A 1 90 ? -3.058 -8.745 5.244 1.00 93.94 90 ALA A O 1
ATOM 750 N N . SER A 1 91 ? -1.031 -7.868 5.668 1.00 92.88 91 SER A N 1
ATOM 751 C CA . SER A 1 91 ? -1.095 -6.774 4.687 1.00 92.88 91 SER A CA 1
ATOM 752 C C . SER A 1 91 ? 0.294 -6.220 4.388 1.00 92.88 91 SER A C 1
ATOM 754 O O . SER A 1 91 ? 1.088 -6.017 5.310 1.00 92.88 91 SER A O 1
ATOM 756 N N . GLY A 1 92 ? 0.588 -5.961 3.110 1.00 88.12 92 GLY A N 1
ATOM 757 C CA . GLY A 1 92 ? 1.859 -5.364 2.674 1.00 88.12 92 GLY A CA 1
ATOM 758 C C . GLY A 1 92 ? 3.104 -6.150 3.104 1.00 88.12 92 GLY A C 1
ATOM 759 O O . GLY A 1 92 ? 4.126 -5.546 3.398 1.00 88.12 92 GLY A O 1
ATOM 760 N N . GLY A 1 93 ? 3.004 -7.480 3.215 1.00 88.31 93 GLY A N 1
ATOM 761 C CA . GLY A 1 93 ? 4.103 -8.347 3.662 1.00 88.31 93 GLY A CA 1
ATOM 762 C C . GLY A 1 93 ? 4.290 -8.448 5.183 1.00 88.31 93 GLY A C 1
ATOM 763 O O . GLY A 1 93 ? 5.189 -9.156 5.628 1.00 88.31 93 GLY A O 1
ATOM 764 N N . TYR A 1 94 ? 3.439 -7.799 5.985 1.00 91.25 94 TYR A N 1
ATOM 765 C CA . TYR A 1 94 ? 3.518 -7.814 7.450 1.00 91.25 94 TYR A CA 1
ATOM 766 C C . TYR A 1 94 ? 2.235 -8.347 8.090 1.00 91.25 94 TYR A C 1
ATOM 768 O O . TYR A 1 94 ? 1.158 -8.310 7.489 1.00 91.25 94 TYR A O 1
ATOM 776 N N . ASN A 1 95 ? 2.352 -8.810 9.335 1.00 94.25 95 ASN A N 1
ATOM 777 C CA . ASN A 1 95 ? 1.216 -9.185 10.172 1.00 94.25 95 ASN A CA 1
ATOM 778 C C . ASN A 1 95 ? 0.831 -8.026 11.091 1.00 94.25 95 ASN A C 1
ATOM 780 O O . ASN A 1 95 ? 1.694 -7.391 11.695 1.00 94.25 95 ASN A O 1
ATOM 784 N N . TRP A 1 96 ? -0.470 -7.797 11.224 1.00 96.75 96 TRP A N 1
ATOM 785 C CA . TRP A 1 96 ? -1.045 -6.683 11.967 1.00 96.75 96 TRP A CA 1
ATOM 786 C C . TRP A 1 96 ? -2.136 -7.161 12.924 1.00 96.75 96 TRP A C 1
ATOM 788 O O . TRP A 1 96 ? -2.817 -8.153 12.661 1.00 96.75 96 TRP A O 1
ATOM 798 N N . THR A 1 97 ? -2.344 -6.413 14.003 1.00 98.19 97 THR A N 1
ATOM 799 C CA . THR A 1 97 ? -3.447 -6.578 14.955 1.00 98.19 97 THR A CA 1
ATOM 800 C C . THR A 1 97 ? -4.249 -5.284 15.010 1.00 98.19 97 THR A C 1
ATOM 802 O O . THR A 1 97 ? -3.686 -4.208 15.212 1.00 98.19 97 THR A O 1
ATOM 805 N N . PHE A 1 98 ? -5.568 -5.377 14.841 1.00 98.50 98 PHE A N 1
ATOM 806 C CA . PHE A 1 98 ? -6.487 -4.249 14.959 1.00 98.50 98 PHE A CA 1
ATOM 807 C C . PHE A 1 98 ? -7.022 -4.187 16.388 1.00 98.50 98 PHE A C 1
ATOM 809 O O . PHE A 1 98 ? -7.493 -5.191 16.925 1.00 98.50 98 PHE A O 1
ATOM 816 N N . ILE A 1 99 ? -6.937 -3.014 17.007 1.00 98.38 99 ILE A N 1
ATOM 817 C CA . ILE A 1 99 ? -7.234 -2.815 18.424 1.00 98.38 99 ILE A CA 1
ATOM 818 C C . ILE A 1 99 ? -8.323 -1.754 18.557 1.00 98.38 99 ILE A C 1
ATOM 820 O O . ILE A 1 99 ? -8.213 -0.654 18.013 1.00 98.38 99 ILE A O 1
ATOM 824 N N . VAL A 1 100 ? -9.372 -2.079 19.309 1.00 98.31 100 VAL A N 1
ATOM 825 C CA . VAL A 1 100 ? -10.528 -1.205 19.534 1.00 98.31 100 VAL A CA 1
ATOM 826 C C . VAL A 1 100 ? -10.692 -0.961 21.026 1.00 98.31 100 VAL A C 1
ATOM 828 O O . VAL A 1 100 ? -10.861 -1.912 21.785 1.00 98.31 100 VAL A O 1
ATOM 831 N N . TYR A 1 101 ? -10.709 0.305 21.436 1.00 97.81 101 TYR A N 1
ATOM 832 C CA . TYR A 1 101 ? -11.062 0.731 22.790 1.00 97.81 101 TYR A CA 1
ATOM 833 C C . TYR A 1 101 ? -12.464 1.357 22.764 1.00 97.81 101 TYR A C 1
ATOM 835 O O . TYR A 1 101 ? -12.598 2.508 22.341 1.00 97.81 101 TYR A O 1
ATOM 843 N N . PRO A 1 102 ? -13.525 0.658 23.214 1.00 96.31 102 PRO A N 1
ATOM 844 C CA . PRO A 1 102 ? -14.894 1.175 23.129 1.00 96.31 102 PRO A CA 1
ATOM 845 C C . PRO A 1 102 ? -15.143 2.460 23.932 1.00 96.31 102 PRO A C 1
ATOM 847 O O . PRO A 1 102 ? -15.953 3.284 23.528 1.00 96.31 102 PRO A O 1
ATOM 850 N N . LYS A 1 103 ? -14.455 2.640 25.065 1.00 95.69 103 LYS A N 1
ATOM 851 C CA . LYS A 1 103 ? -14.489 3.876 25.881 1.00 95.69 103 LYS A CA 1
ATOM 852 C C . LYS A 1 103 ? -13.166 4.647 25.853 1.00 95.69 103 LYS A C 1
ATOM 854 O O . LYS A 1 103 ? -12.967 5.572 26.644 1.00 95.69 103 LYS A O 1
ATOM 859 N N . GLY A 1 104 ? -12.300 4.237 24.936 1.00 95.12 104 GLY A N 1
ATOM 860 C CA . GLY A 1 104 ? -11.084 4.929 24.570 1.00 95.12 104 GLY A CA 1
ATOM 861 C C . GLY A 1 104 ? -9.841 4.580 25.354 1.00 95.12 104 GLY A C 1
ATOM 862 O O . GLY A 1 104 ? -9.884 4.051 26.465 1.00 95.12 104 GLY A O 1
ATOM 863 N N . ASN A 1 105 ? -8.709 4.896 24.736 1.00 94.75 105 ASN A N 1
ATOM 864 C CA . ASN A 1 105 ? -7.399 4.754 25.340 1.00 94.75 105 ASN A CA 1
ATOM 865 C C . ASN A 1 105 ? -7.123 5.951 26.260 1.00 94.75 105 ASN A C 1
ATOM 867 O O . ASN A 1 105 ? -6.803 7.053 25.807 1.00 94.75 105 ASN A O 1
ATOM 871 N N . LYS A 1 106 ? -7.244 5.732 27.572 1.00 91.19 106 LYS A N 1
ATOM 872 C CA . LYS A 1 106 ? -7.035 6.770 28.595 1.00 91.19 106 LYS A CA 1
ATOM 873 C C . LYS A 1 106 ? -5.609 7.331 28.577 1.00 91.19 106 LYS A C 1
ATOM 875 O O . LYS A 1 106 ? -5.430 8.508 28.872 1.00 91.19 106 LYS A O 1
ATOM 880 N N . ASN A 1 107 ? -4.628 6.527 28.161 1.00 91.94 107 ASN A N 1
ATOM 881 C CA . ASN A 1 107 ? -3.222 6.930 28.094 1.00 91.94 107 ASN A CA 1
ATOM 882 C C . ASN A 1 107 ? -2.940 7.926 26.956 1.00 91.94 107 ASN A C 1
ATOM 884 O O . ASN A 1 107 ? -1.906 8.584 26.964 1.00 91.94 107 ASN A O 1
ATOM 888 N N . GLU A 1 108 ? -3.860 8.072 25.996 1.00 92.06 108 GLU A N 1
ATOM 889 C CA . GLU A 1 108 ? -3.724 8.983 24.852 1.00 92.06 108 GLU A CA 1
ATOM 890 C C . GLU A 1 108 ? -4.900 9.966 24.749 1.00 92.06 108 GLU A C 1
ATOM 892 O O . GLU A 1 108 ? -5.333 10.339 23.661 1.00 92.06 108 GLU A O 1
ATOM 897 N N . GLN A 1 109 ? -5.439 10.398 25.897 1.00 91.75 109 GLN A N 1
ATOM 898 C CA . GLN A 1 109 ? -6.536 11.377 25.972 1.00 91.75 109 GLN A CA 1
ATOM 899 C C . GLN A 1 109 ? -7.817 10.939 25.228 1.00 91.75 109 GLN A C 1
ATOM 901 O O . GLN A 1 109 ? -8.612 11.772 24.788 1.00 91.75 109 GLN A O 1
ATOM 906 N N . GLY A 1 110 ? -8.029 9.627 25.083 1.00 91.88 110 GLY A N 1
ATOM 907 C CA . GLY A 1 110 ? -9.189 9.044 24.409 1.00 91.88 110 GLY A CA 1
ATOM 908 C C . GLY A 1 110 ? -10.404 8.820 25.311 1.00 91.88 110 GLY A C 1
ATOM 909 O O . GLY A 1 110 ? -11.387 8.263 24.850 1.00 91.88 110 GLY A O 1
ATOM 910 N N . ALA A 1 111 ? -10.369 9.201 26.590 1.00 94.38 111 ALA A N 1
ATOM 911 C CA . ALA A 1 111 ? -11.437 8.872 27.539 1.00 94.38 111 ALA A CA 1
ATOM 912 C C . ALA A 1 111 ? -12.835 9.300 27.037 1.00 94.38 111 ALA A C 1
ATOM 914 O O . ALA A 1 111 ? -13.055 10.453 26.669 1.00 94.38 111 ALA A O 1
ATOM 915 N N . GLY A 1 112 ? -13.781 8.355 27.013 1.00 94.12 112 GLY A N 1
ATOM 916 C CA . GLY A 1 112 ? -15.152 8.573 26.525 1.00 94.12 112 GLY A CA 1
ATOM 917 C C . GLY A 1 112 ? -15.294 8.604 24.996 1.00 94.12 112 GLY A C 1
ATOM 918 O O . GLY A 1 112 ? -16.410 8.694 24.484 1.00 94.12 112 GLY A O 1
ATOM 919 N N . GLN A 1 113 ? -14.188 8.491 24.265 1.00 95.88 113 GLN A N 1
ATOM 920 C CA . GLN A 1 113 ? -14.135 8.425 22.809 1.00 95.88 113 GLN A CA 1
ATOM 921 C C . GLN A 1 113 ? -13.767 7.008 22.390 1.00 95.88 113 GLN A C 1
ATOM 923 O O . GLN A 1 113 ? -12.925 6.369 23.002 1.00 95.88 113 GLN A O 1
ATOM 928 N N . VAL A 1 114 ? -14.357 6.495 21.323 1.00 96.81 114 VAL A N 1
ATOM 929 C CA . VAL A 1 114 ? -13.892 5.255 20.711 1.00 96.81 114 VAL A CA 1
ATOM 930 C C . VAL A 1 114 ? -12.508 5.507 20.125 1.00 96.81 114 VAL A C 1
ATOM 932 O O . VAL A 1 114 ? -12.313 6.450 19.349 1.00 96.81 114 VAL A O 1
ATOM 935 N N . SER A 1 115 ? -11.546 4.662 20.486 1.00 97.75 115 SER A N 1
ATOM 936 C CA . SER A 1 115 ? -10.196 4.721 19.928 1.00 97.75 115 SER A CA 1
ATOM 937 C C . SER A 1 115 ? -9.909 3.490 19.081 1.00 97.75 115 SER A C 1
ATOM 939 O O . SER A 1 115 ? -10.202 2.365 19.494 1.00 97.75 115 SER A O 1
ATOM 941 N N . LEU A 1 116 ? -9.313 3.705 17.911 1.00 98.12 116 LEU A N 1
ATOM 942 C CA . LEU A 1 116 ? -8.956 2.652 16.962 1.00 98.12 116 LEU A CA 1
ATOM 943 C C . LEU A 1 116 ? -7.450 2.679 16.729 1.00 98.12 116 LEU A C 1
ATOM 945 O O . LEU A 1 116 ? -6.901 3.736 16.440 1.00 98.12 116 LEU A O 1
ATOM 949 N N . TYR A 1 117 ? -6.789 1.535 16.843 1.00 98.12 117 TYR A N 1
ATOM 950 C CA . TYR A 1 117 ? -5.348 1.405 16.646 1.00 98.12 117 TYR A CA 1
ATOM 951 C C . TYR A 1 117 ? -5.037 0.211 15.765 1.00 98.12 117 TYR A C 1
ATOM 953 O O . TYR A 1 117 ? -5.798 -0.753 15.699 1.00 98.12 117 TYR A O 1
ATOM 961 N N . VAL A 1 118 ? -3.875 0.255 15.132 1.00 97.75 118 VAL A N 1
ATOM 962 C CA . VAL A 1 118 ? -3.274 -0.896 14.482 1.00 97.75 118 VAL A CA 1
ATOM 963 C C . VAL A 1 118 ? -1.852 -1.072 14.982 1.00 97.75 118 VAL A C 1
ATOM 965 O O . VAL A 1 118 ? -1.134 -0.095 15.198 1.00 97.75 118 VAL A O 1
ATOM 968 N N . GLN A 1 119 ? -1.466 -2.322 15.199 1.00 97.12 119 GLN A N 1
ATOM 969 C CA . GLN A 1 119 ? -0.159 -2.701 15.709 1.00 97.12 119 GLN A CA 1
ATOM 970 C C . GLN A 1 119 ? 0.485 -3.712 14.764 1.00 97.12 119 GLN A C 1
ATOM 972 O O . GLN A 1 119 ? -0.173 -4.669 14.362 1.00 97.12 119 GLN A O 1
ATOM 977 N N . ILE A 1 120 ? 1.751 -3.505 14.414 1.00 95.00 120 ILE A N 1
ATOM 978 C CA . ILE A 1 120 ? 2.541 -4.460 13.633 1.00 95.00 120 ILE A CA 1
ATOM 979 C C . ILE A 1 120 ? 3.078 -5.572 14.542 1.00 95.00 120 ILE A C 1
ATOM 981 O O . ILE A 1 120 ? 3.378 -5.347 15.716 1.00 95.00 120 ILE A O 1
ATOM 985 N N . ASP A 1 121 ? 3.202 -6.787 14.014 1.00 91.88 121 ASP A N 1
ATOM 986 C CA . ASP A 1 121 ? 3.807 -7.897 14.740 1.00 91.88 121 ASP A CA 1
ATOM 987 C C . ASP A 1 121 ? 5.327 -7.706 14.864 1.00 91.88 121 ASP A C 1
ATOM 989 O O . ASP A 1 121 ? 6.065 -7.736 13.873 1.00 91.88 121 ASP A O 1
ATOM 993 N N . ASN A 1 122 ? 5.802 -7.568 16.103 1.00 87.19 122 ASN A N 1
ATOM 994 C CA . ASN A 1 122 ? 7.215 -7.363 16.417 1.00 87.19 122 ASN A CA 1
ATOM 995 C C . ASN A 1 122 ? 8.127 -8.477 15.887 1.00 87.19 122 ASN A C 1
ATOM 997 O O . ASN A 1 122 ? 9.295 -8.203 15.629 1.00 87.19 122 ASN A O 1
ATOM 1001 N N . THR A 1 123 ? 7.633 -9.706 15.691 1.00 83.62 123 THR A N 1
ATOM 1002 C CA . THR A 1 123 ? 8.444 -10.805 15.130 1.00 83.62 123 THR A CA 1
ATOM 1003 C C . THR A 1 123 ? 9.036 -10.440 13.767 1.00 83.62 123 THR A C 1
ATOM 1005 O O . THR A 1 123 ? 10.186 -10.768 13.486 1.00 83.62 123 THR A O 1
ATOM 1008 N N . THR A 1 124 ? 8.299 -9.679 12.953 1.00 70.00 124 THR A N 1
ATOM 1009 C CA . THR A 1 124 ? 8.779 -9.194 11.650 1.00 70.00 124 THR A CA 1
ATOM 1010 C C . THR A 1 124 ? 9.862 -8.120 11.781 1.00 70.00 124 THR A C 1
ATOM 1012 O O . THR A 1 124 ? 10.801 -8.095 10.990 1.00 70.00 124 THR A O 1
ATOM 1015 N N . LEU A 1 125 ? 9.776 -7.283 12.817 1.00 78.75 125 LEU A N 1
ATOM 1016 C CA . LEU A 1 125 ? 10.722 -6.199 13.095 1.00 78.75 125 LEU A CA 1
ATOM 1017 C C . LEU A 1 125 ? 12.017 -6.684 13.768 1.00 78.75 125 LEU A C 1
ATOM 1019 O O . LEU A 1 125 ? 13.060 -6.053 13.626 1.00 78.75 125 LEU A O 1
ATOM 1023 N N . LEU A 1 126 ? 11.957 -7.792 14.513 1.00 77.81 126 LEU A N 1
ATOM 1024 C CA . LEU A 1 126 ? 13.114 -8.397 15.182 1.00 77.81 126 LEU A CA 1
ATOM 1025 C C . LEU A 1 126 ? 14.053 -9.095 14.191 1.00 77.81 126 LEU A C 1
ATOM 1027 O O . LEU A 1 126 ? 15.269 -9.031 14.345 1.00 77.81 126 LEU A O 1
ATOM 1031 N N . ASN A 1 127 ? 13.494 -9.733 13.160 1.00 67.31 127 ASN A N 1
ATOM 1032 C CA . ASN A 1 127 ? 14.265 -10.510 12.183 1.00 67.31 127 ASN A CA 1
ATOM 1033 C C . ASN A 1 127 ? 14.984 -9.632 11.146 1.00 67.31 127 ASN A C 1
ATOM 1035 O O . ASN A 1 127 ? 15.918 -10.076 10.482 1.00 67.31 127 ASN A O 1
ATOM 1039 N N . SER A 1 128 ? 14.552 -8.382 10.990 1.00 64.44 128 SER A N 1
ATOM 1040 C CA . SER A 1 128 ? 15.211 -7.385 10.158 1.00 64.44 128 SER A CA 1
ATOM 1041 C C . SER A 1 128 ? 14.933 -6.024 10.790 1.00 64.44 128 SER A C 1
ATOM 1043 O O . SER A 1 128 ? 13.793 -5.573 10.681 1.00 64.44 128 SER A O 1
ATOM 1045 N N . PRO A 1 129 ? 15.905 -5.380 11.474 1.00 60.03 129 PRO A N 1
ATOM 1046 C CA . PRO A 1 129 ? 15.691 -4.079 12.096 1.00 60.03 129 PRO A CA 1
ATOM 1047 C C . PRO A 1 129 ? 15.457 -3.045 10.994 1.00 60.03 129 PRO A C 1
ATOM 1049 O O . PRO A 1 129 ? 16.379 -2.431 10.460 1.00 60.03 129 PRO A O 1
ATOM 1052 N N . LYS A 1 130 ? 14.193 -2.920 10.608 1.00 72.62 130 LYS A N 1
ATOM 1053 C CA . LYS A 1 130 ? 13.689 -2.050 9.561 1.00 72.62 130 LYS A CA 1
ATOM 1054 C C . LYS A 1 130 ? 12.538 -1.258 10.140 1.00 72.62 130 LYS A C 1
ATOM 1056 O O . LYS A 1 130 ? 11.677 -1.787 10.839 1.00 72.62 130 LYS A O 1
ATOM 1061 N N . GLU A 1 131 ? 12.542 0.027 9.841 1.00 85.75 131 GLU A N 1
ATOM 1062 C CA . GLU A 1 131 ? 11.366 0.855 10.033 1.00 85.75 131 GLU A CA 1
ATOM 1063 C C . GLU A 1 131 ? 10.370 0.526 8.924 1.00 85.75 131 GLU A C 1
ATOM 1065 O O . GLU A 1 131 ? 10.734 0.482 7.747 1.00 85.75 131 GLU A O 1
ATOM 1070 N N . VAL A 1 132 ? 9.117 0.287 9.298 1.00 88.75 132 VAL A N 1
ATOM 1071 C CA . VAL A 1 132 ? 8.036 0.060 8.339 1.00 88.75 132 VAL A CA 1
ATOM 1072 C C . VAL A 1 132 ? 7.220 1.335 8.255 1.00 88.75 132 VAL A C 1
ATOM 1074 O O . VAL A 1 132 ? 6.715 1.818 9.266 1.00 88.75 132 VAL A O 1
ATOM 1077 N N . TYR A 1 133 ? 7.089 1.885 7.054 1.00 91.12 133 TYR A N 1
ATOM 1078 C CA . TYR A 1 133 ? 6.219 3.024 6.793 1.00 91.12 133 TYR A CA 1
ATOM 1079 C C . TYR A 1 133 ? 4.921 2.504 6.183 1.00 91.12 133 TYR A C 1
ATOM 1081 O O . TYR A 1 133 ? 4.948 1.757 5.204 1.00 91.12 133 TYR A O 1
ATOM 1089 N N . ALA A 1 134 ? 3.788 2.864 6.784 1.00 93.19 134 ALA A N 1
ATOM 1090 C CA . ALA A 1 134 ? 2.484 2.448 6.288 1.00 93.19 134 ALA A CA 1
ATOM 1091 C C . ALA A 1 134 ? 1.463 3.583 6.322 1.00 93.19 134 ALA A C 1
ATOM 1093 O O . ALA A 1 134 ? 1.343 4.302 7.315 1.00 93.19 134 ALA A O 1
ATOM 1094 N N . GLU A 1 135 ? 0.687 3.715 5.252 1.00 94.50 135 GLU A N 1
ATOM 1095 C CA . GLU A 1 135 ? -0.514 4.544 5.267 1.00 94.50 135 GLU A CA 1
ATOM 1096 C C . GLU A 1 135 ? -1.614 3.824 6.045 1.00 94.50 135 GLU A C 1
ATOM 1098 O O . GLU A 1 135 ? -1.901 2.649 5.796 1.00 94.50 135 GLU A O 1
ATOM 1103 N N . VAL A 1 136 ? -2.246 4.538 6.978 1.00 95.75 136 VAL A N 1
ATOM 1104 C CA . VAL A 1 136 ? -3.276 3.977 7.854 1.00 95.75 136 VAL A CA 1
ATOM 1105 C C . VAL A 1 136 ? -4.572 4.756 7.696 1.00 95.75 136 VAL A C 1
ATOM 1107 O O . VAL A 1 136 ? -4.589 5.990 7.759 1.00 95.75 136 VAL A O 1
ATOM 1110 N N . LYS A 1 137 ? -5.677 4.027 7.519 1.00 97.06 137 LYS A N 1
ATOM 1111 C CA . LYS A 1 137 ? -7.030 4.591 7.551 1.00 97.06 137 LYS A CA 1
ATOM 1112 C C . LYS A 1 137 ? -7.906 3.779 8.486 1.00 97.06 137 LYS A C 1
ATOM 1114 O O . LYS A 1 137 ? -7.920 2.556 8.399 1.00 97.06 137 LYS A O 1
ATOM 1119 N N . PHE A 1 138 ? -8.658 4.449 9.345 1.00 97.88 138 PHE A N 1
ATOM 1120 C CA . PHE A 1 138 ? -9.620 3.825 10.248 1.00 97.88 138 PHE A CA 1
ATOM 1121 C C . PHE A 1 138 ? -11.044 4.122 9.809 1.00 97.88 138 PHE A C 1
ATOM 1123 O O . PHE A 1 138 ? -11.327 5.212 9.316 1.00 97.88 138 PHE A O 1
ATOM 1130 N N . PHE A 1 139 ? -11.938 3.162 10.025 1.00 97.94 139 PHE A N 1
ATOM 1131 C CA . PHE A 1 139 ? -13.310 3.221 9.540 1.00 97.94 139 PHE A CA 1
ATOM 1132 C C . PHE A 1 139 ? -14.305 2.846 10.627 1.00 97.94 139 PHE A C 1
ATOM 1134 O O . PHE A 1 139 ? -14.053 1.922 11.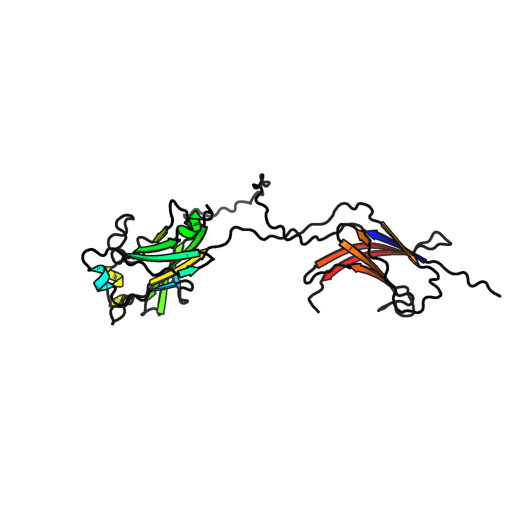402 1.00 97.94 139 PHE A O 1
ATOM 1141 N N . ILE A 1 140 ? -15.467 3.496 10.613 1.00 97.81 140 ILE A N 1
ATOM 1142 C CA . ILE A 1 140 ? -16.665 3.074 11.344 1.00 97.81 140 ILE A CA 1
ATOM 1143 C C . ILE A 1 140 ? -17.856 3.207 10.395 1.00 97.81 140 ILE A C 1
ATOM 1145 O O . ILE A 1 140 ? -18.1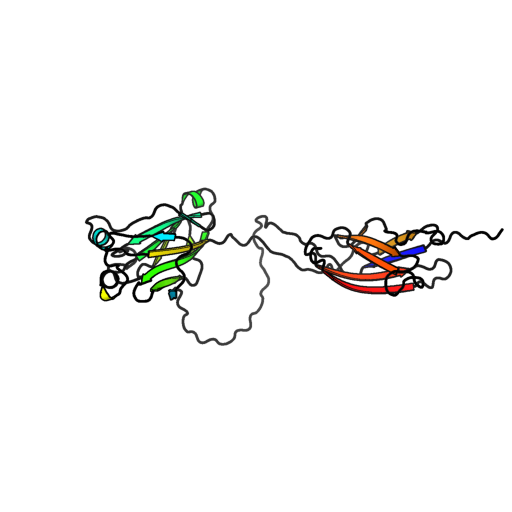14 4.288 9.868 1.00 97.81 140 ILE A O 1
ATOM 1149 N N . TYR A 1 141 ? -18.561 2.107 10.139 1.00 98.06 141 TYR A N 1
ATOM 1150 C CA . TYR A 1 141 ? -19.724 2.117 9.249 1.00 98.06 141 TYR A CA 1
ATOM 1151 C C . TYR A 1 141 ? -20.930 2.818 9.884 1.00 98.06 141 TYR A C 1
ATOM 1153 O O . TYR A 1 141 ? -21.228 2.593 11.057 1.00 98.06 141 TYR A O 1
ATOM 1161 N N . ASN A 1 142 ? -21.638 3.615 9.089 1.00 97.25 142 ASN A N 1
ATOM 1162 C CA . ASN A 1 142 ? -22.895 4.262 9.432 1.00 97.25 142 ASN A CA 1
ATOM 1163 C C . ASN A 1 142 ? -24.009 3.746 8.509 1.00 97.25 142 ASN A C 1
ATOM 1165 O O . ASN A 1 142 ? -23.949 3.941 7.296 1.00 97.25 142 ASN A O 1
ATOM 1169 N N . GLN A 1 143 ? -25.034 3.117 9.081 1.00 94.94 143 GLN A N 1
ATOM 1170 C CA . GLN A 1 143 ? -26.112 2.480 8.319 1.00 94.94 143 GLN A CA 1
ATOM 1171 C C . GLN A 1 143 ? -27.057 3.487 7.662 1.00 94.94 143 GLN A C 1
ATOM 1173 O O . GLN A 1 143 ? -27.570 3.234 6.580 1.00 94.94 143 GLN A O 1
ATOM 1178 N N . LYS A 1 144 ? -27.289 4.640 8.303 1.00 94.38 144 LYS A N 1
ATOM 1179 C CA . LYS A 1 144 ? -28.204 5.666 7.784 1.00 94.38 144 LYS A CA 1
ATOM 1180 C C . LYS A 1 144 ? -27.655 6.320 6.520 1.00 94.38 144 LYS A C 1
ATOM 1182 O O . LYS A 1 144 ? -28.421 6.677 5.635 1.00 94.38 144 LYS A O 1
ATOM 1187 N N . GLN A 1 145 ? -26.340 6.513 6.464 1.00 94.56 145 GLN A N 1
ATOM 1188 C CA . GLN A 1 145 ? -25.663 7.109 5.312 1.00 94.56 145 GLN A CA 1
ATOM 1189 C C . GLN A 1 145 ? -25.193 6.072 4.288 1.00 94.56 145 GLN A C 1
ATOM 1191 O O . GLN A 1 145 ? -24.770 6.476 3.210 1.00 94.56 145 GLN A O 1
ATOM 1196 N N . ASP A 1 146 ? -25.218 4.784 4.645 1.00 96.38 146 ASP A N 1
ATOM 1197 C CA . ASP A 1 146 ? -24.573 3.683 3.919 1.00 96.38 146 ASP A CA 1
ATOM 1198 C C . ASP A 1 146 ? -23.109 3.989 3.547 1.00 96.38 146 ASP A C 1
ATOM 1200 O O . ASP A 1 146 ? -22.635 3.780 2.431 1.00 96.38 146 ASP A O 1
ATOM 1204 N N . LYS A 1 147 ? -22.379 4.580 4.502 1.00 97.81 147 LYS A N 1
ATOM 1205 C CA . LYS A 1 147 ? -21.003 5.058 4.313 1.00 97.81 147 LYS A CA 1
ATOM 1206 C C . LYS A 1 147 ? -20.157 4.792 5.545 1.00 97.81 147 LYS A C 1
ATOM 1208 O O . LYS A 1 147 ? -20.648 4.612 6.656 1.00 97.81 147 LYS A O 1
ATOM 1213 N N . TYR A 1 148 ? -18.849 4.801 5.348 1.00 97.75 148 TYR A N 1
ATOM 1214 C CA . TYR A 1 148 ? -17.855 4.684 6.399 1.00 97.75 148 TYR A CA 1
ATOM 1215 C C . TYR A 1 148 ? -17.337 6.061 6.783 1.00 97.75 148 TYR A C 1
ATOM 1217 O O . TYR A 1 148 ? -16.725 6.754 5.964 1.00 97.75 148 TYR A O 1
ATOM 1225 N N . LEU A 1 149 ? -17.510 6.421 8.052 1.00 97.19 149 LEU A N 1
ATOM 1226 C CA . LEU A 1 149 ? -16.740 7.503 8.637 1.00 97.19 149 LEU A CA 1
ATOM 1227 C C . LEU A 1 149 ? -15.274 7.090 8.652 1.00 97.19 149 LEU A C 1
ATOM 1229 O O . LEU A 1 149 ? -14.916 6.080 9.258 1.00 97.19 149 LEU A O 1
ATOM 1233 N N . THR A 1 150 ? -14.458 7.852 7.938 1.00 97.31 150 THR A N 1
ATOM 1234 C CA . THR A 1 150 ? -13.074 7.518 7.634 1.00 97.31 150 THR A CA 1
ATOM 1235 C C . THR A 1 150 ? -12.146 8.535 8.261 1.00 97.31 150 THR A C 1
ATOM 1237 O O . THR A 1 150 ? -12.291 9.734 8.040 1.00 97.31 150 THR A O 1
ATOM 1240 N N . TYR A 1 151 ? -11.148 8.035 8.980 1.00 95.69 151 TYR A N 1
ATOM 1241 C CA . TYR A 1 151 ? -10.022 8.809 9.474 1.00 95.69 151 TYR A CA 1
ATOM 1242 C C . TYR A 1 151 ? -8.773 8.379 8.739 1.00 95.69 151 TYR A C 1
ATOM 1244 O O . TYR A 1 151 ? -8.367 7.225 8.841 1.00 95.69 151 TYR A O 1
ATOM 1252 N N . GLN A 1 152 ? -8.174 9.304 8.007 1.00 93.12 152 GLN A N 1
ATOM 1253 C CA . GLN A 1 152 ? -6.969 9.062 7.237 1.00 93.12 152 GLN A CA 1
ATOM 1254 C C . GLN A 1 152 ? -5.859 9.986 7.719 1.00 93.12 152 GLN A C 1
ATOM 1256 O O . GLN A 1 152 ? -6.056 11.194 7.849 1.00 93.12 152 GLN A O 1
ATOM 1261 N N . GLU A 1 153 ? -4.687 9.410 7.927 1.00 87.31 153 GLU A N 1
ATOM 1262 C CA . GLU A 1 153 ? -3.455 10.166 8.110 1.00 87.31 153 GLU A CA 1
ATOM 1263 C C . GLU A 1 153 ? -2.987 10.758 6.773 1.00 87.31 153 GLU A C 1
ATOM 1265 O O . GLU A 1 153 ? -3.146 10.125 5.724 1.00 87.31 153 GLU A O 1
ATOM 1270 N N . THR A 1 154 ? -2.437 11.974 6.784 1.00 86.75 154 THR A N 1
ATOM 1271 C CA . THR A 1 154 ? -1.873 12.590 5.568 1.00 86.75 154 THR A CA 1
ATOM 1272 C C . THR A 1 154 ? -0.631 11.861 5.084 1.00 86.75 154 THR A C 1
ATOM 1274 O O . THR A 1 154 ? -0.498 11.643 3.884 1.00 86.75 154 THR A O 1
ATOM 1277 N N . ASP A 1 155 ? 0.207 11.433 6.027 1.00 89.00 155 ASP A N 1
ATOM 1278 C CA . ASP A 1 155 ? 1.499 10.809 5.765 1.00 89.00 155 ASP A CA 1
ATOM 1279 C C . ASP A 1 155 ? 1.556 9.373 6.277 1.00 89.00 155 ASP A C 1
ATOM 1281 O O . ASP A 1 155 ? 0.913 9.006 7.272 1.00 89.00 155 ASP A O 1
ATOM 1285 N N . ALA A 1 156 ? 2.397 8.573 5.622 1.00 91.56 156 ALA A N 1
ATOM 1286 C CA . ALA A 1 156 ? 2.734 7.237 6.082 1.00 91.56 156 ALA A CA 1
ATOM 1287 C C . ALA A 1 156 ? 3.327 7.290 7.498 1.00 91.56 156 ALA A C 1
ATOM 1289 O O . ALA A 1 156 ? 4.186 8.112 7.823 1.00 91.56 156 ALA A O 1
ATOM 1290 N N . LYS A 1 157 ? 2.864 6.389 8.362 1.00 92.75 157 LYS A N 1
ATOM 1291 C CA . LYS A 1 157 ? 3.290 6.312 9.755 1.00 92.75 157 LYS A CA 1
ATOM 1292 C C . LYS A 1 157 ? 4.413 5.319 9.913 1.00 92.75 157 LYS A C 1
ATOM 1294 O O . LYS A 1 157 ? 4.381 4.231 9.345 1.00 92.75 157 LYS A O 1
ATOM 1299 N N . ARG A 1 158 ? 5.396 5.722 10.711 1.00 91.69 158 ARG A N 1
ATOM 1300 C CA . ARG A 1 158 ? 6.567 4.923 11.037 1.00 91.69 158 ARG A CA 1
ATOM 1301 C C . ARG A 1 158 ? 6.244 3.956 12.170 1.00 91.69 158 ARG A C 1
ATOM 1303 O O . ARG A 1 158 ? 5.946 4.387 13.284 1.00 91.69 158 ARG A O 1
ATOM 1310 N N . PHE A 1 159 ? 6.385 2.671 11.887 1.00 92.38 159 PHE A N 1
ATOM 1311 C CA . PHE A 1 159 ? 6.314 1.574 12.839 1.00 92.38 159 PHE A CA 1
ATOM 1312 C C . PHE A 1 159 ? 7.724 1.040 13.091 1.00 92.38 159 PHE A C 1
ATOM 1314 O O . PHE A 1 159 ? 8.485 0.773 12.159 1.00 92.38 159 PHE A O 1
ATOM 1321 N N . SER A 1 160 ? 8.085 0.897 14.363 1.00 91.38 160 SER A N 1
ATOM 1322 C CA . SER A 1 160 ? 9.377 0.353 14.789 1.00 91.38 160 SER A CA 1
ATOM 1323 C C . SER A 1 160 ? 9.225 -0.444 16.081 1.00 91.38 160 SER A C 1
ATOM 1325 O O . SER A 1 160 ? 8.175 -0.397 16.716 1.00 91.38 160 SER A O 1
ATOM 1327 N N . LEU A 1 161 ? 10.281 -1.139 16.517 1.00 89.81 161 LEU A N 1
ATOM 1328 C CA . LEU A 1 161 ? 10.260 -1.894 17.780 1.00 89.81 161 LEU A CA 1
ATOM 1329 C C . LEU A 1 161 ? 9.899 -1.017 18.992 1.00 89.81 161 LEU A C 1
ATOM 1331 O O . LEU A 1 161 ? 9.267 -1.496 19.928 1.00 89.81 161 LEU A O 1
ATOM 1335 N N . PHE A 1 162 ? 10.256 0.270 18.956 1.00 89.25 162 PHE A N 1
ATOM 1336 C CA . PHE A 1 162 ? 9.966 1.230 20.028 1.00 89.25 162 PHE A CA 1
ATOM 1337 C C . PHE A 1 162 ? 8.573 1.862 19.919 1.00 89.25 162 PHE A C 1
ATOM 1339 O O . PHE A 1 162 ? 8.052 2.381 20.903 1.00 89.25 162 PHE A O 1
ATOM 1346 N N . LYS A 1 163 ? 7.964 1.831 18.729 1.00 92.19 163 LYS A N 1
ATOM 1347 C CA . LYS A 1 163 ? 6.596 2.299 18.489 1.00 92.19 163 LYS A CA 1
ATOM 1348 C C . LYS A 1 163 ? 5.919 1.383 17.463 1.00 92.19 163 LYS A C 1
ATOM 1350 O O . LYS A 1 163 ? 5.818 1.747 16.290 1.00 92.19 163 LYS A O 1
ATOM 1355 N N . PRO A 1 164 ? 5.474 0.183 17.878 1.00 94.12 164 PRO A N 1
ATOM 1356 C CA . PRO A 1 164 ? 4.931 -0.810 16.957 1.00 94.12 164 PRO A CA 1
ATOM 1357 C C . PRO A 1 164 ? 3.449 -0.575 16.646 1.00 94.12 164 PRO A C 1
ATOM 1359 O O . PRO A 1 164 ? 2.809 -1.429 16.046 1.00 94.12 164 PRO A O 1
ATOM 1362 N N . TYR A 1 165 ? 2.873 0.557 17.052 1.00 95.50 165 TYR A N 1
ATOM 1363 C CA . TYR A 1 165 ? 1.463 0.867 16.853 1.00 95.50 165 TYR A CA 1
ATOM 1364 C C . TYR A 1 165 ? 1.246 2.317 16.425 1.00 95.50 165 TYR A C 1
ATOM 1366 O O . TYR A 1 165 ? 2.021 3.222 16.746 1.00 95.50 165 TYR A O 1
ATOM 1374 N N . TRP A 1 166 ? 0.132 2.530 15.734 1.00 95.94 166 TRP A N 1
ATOM 1375 C CA . TRP A 1 166 ? -0.418 3.844 15.440 1.00 95.94 166 TRP A CA 1
ATOM 1376 C C . TRP A 1 166 ? -1.932 3.791 15.571 1.00 95.94 166 TRP A C 1
ATOM 1378 O O . TRP A 1 166 ? -2.550 2.760 15.301 1.00 95.94 166 TRP A O 1
ATOM 1388 N N . GLY A 1 167 ? -2.554 4.893 15.970 1.00 95.06 167 GLY A N 1
ATOM 1389 C CA . GLY A 1 167 ? -3.999 4.924 16.068 1.00 95.06 167 GLY A CA 1
ATOM 1390 C C . GLY A 1 167 ? -4.582 6.302 16.209 1.00 95.06 167 GLY A C 1
ATOM 1391 O O . GLY A 1 167 ? -3.890 7.317 16.201 1.00 95.06 167 GLY A O 1
ATOM 1392 N N . GLN A 1 168 ? -5.898 6.292 16.325 1.00 94.38 168 GLN A N 1
ATOM 1393 C CA . GLN A 1 168 ? -6.721 7.454 16.491 1.00 94.38 168 GLN A CA 1
ATOM 1394 C C . GLN A 1 168 ? -7.414 7.405 17.856 1.00 94.38 168 GLN A C 1
ATOM 1396 O O . GLN A 1 168 ? -8.424 6.705 17.995 1.00 94.38 168 GLN A O 1
ATOM 1401 N N . PRO A 1 169 ? -6.911 8.151 18.859 1.00 94.12 169 PRO A N 1
ATOM 1402 C CA . PRO A 1 169 ? -7.476 8.144 20.205 1.00 94.12 169 PRO A CA 1
ATOM 1403 C C . PRO A 1 169 ? -8.917 8.654 20.253 1.00 94.12 169 PRO A C 1
ATOM 1405 O O . PRO A 1 169 ? -9.693 8.239 21.110 1.00 94.12 169 PRO A O 1
ATOM 1408 N N . ARG A 1 170 ? -9.288 9.555 19.336 1.00 93.31 170 ARG A N 1
ATOM 1409 C CA . ARG A 1 170 ? -10.594 10.220 19.321 1.00 93.31 170 ARG A CA 1
ATOM 1410 C C . ARG A 1 170 ? -11.222 10.094 17.938 1.00 93.31 170 ARG A C 1
ATOM 1412 O O . ARG A 1 170 ? -11.102 10.999 17.109 1.00 93.31 170 ARG A O 1
ATOM 1419 N N . THR A 1 171 ? -11.812 8.929 17.664 1.00 93.12 171 THR A N 1
ATOM 1420 C CA . THR A 1 171 ? -12.595 8.715 16.436 1.00 93.12 171 THR A CA 1
ATOM 1421 C C . THR A 1 171 ? -13.988 9.304 16.613 1.00 93.12 171 THR A C 1
ATOM 1423 O O . THR A 1 171 ? -14.245 10.403 16.147 1.00 93.12 171 THR A O 1
ATOM 1426 N N . LYS A 1 172 ? -14.860 8.637 17.369 1.00 95.12 172 LYS A N 1
ATOM 1427 C CA . LYS A 1 172 ? -16.218 9.095 17.666 1.00 95.12 172 LYS A CA 1
ATOM 1428 C C . LYS A 1 172 ? -16.517 8.971 19.152 1.00 95.12 172 LYS A C 1
ATOM 1430 O O . LYS A 1 172 ? -15.999 8.065 19.798 1.00 95.12 172 LYS A O 1
ATOM 1435 N N . SER A 1 173 ? -17.405 9.808 19.679 1.00 96.62 173 SER A N 1
ATOM 1436 C CA . SER A 1 173 ? -17.892 9.662 21.053 1.00 96.62 173 SER A CA 1
ATOM 1437 C C . SER A 1 173 ? -18.537 8.289 21.249 1.00 96.62 173 SER A C 1
ATOM 1439 O O . SER A 1 173 ? -19.330 7.849 20.413 1.00 96.62 173 SER A O 1
ATOM 1441 N N . TYR A 1 174 ? -18.244 7.623 22.370 1.00 96.56 174 TYR A N 1
ATOM 1442 C CA . TYR A 1 174 ? -18.921 6.374 22.730 1.00 96.56 174 TYR A CA 1
ATOM 1443 C C . TYR A 1 174 ? -20.443 6.556 22.755 1.00 96.56 174 TYR A C 1
ATOM 1445 O O . TYR A 1 174 ? -21.169 5.715 22.229 1.00 96.56 174 TYR A O 1
ATOM 1453 N N . TYR A 1 175 ? -20.922 7.667 23.323 1.00 95.75 175 TYR A N 1
ATOM 1454 C CA . TYR A 1 175 ? -22.352 7.952 23.427 1.00 95.75 175 TYR A CA 1
ATOM 1455 C C . TYR A 1 175 ? -23.003 8.161 22.062 1.00 95.75 175 TYR A C 1
ATOM 1457 O O . TYR A 1 175 ? -24.150 7.776 21.879 1.00 95.75 175 TYR A O 1
ATOM 1465 N N . GLU A 1 176 ? -22.273 8.714 21.092 1.00 96.50 176 GLU A N 1
ATOM 1466 C CA . GLU A 1 176 ? -22.772 8.816 19.722 1.00 96.50 176 GLU A CA 1
ATOM 1467 C C . GLU A 1 176 ? -22.832 7.451 19.046 1.00 96.50 176 GLU A C 1
ATOM 1469 O O . GLU A 1 176 ? -23.842 7.146 18.426 1.00 96.50 176 GLU A O 1
ATOM 1474 N N . ILE A 1 177 ? -21.810 6.598 19.191 1.00 96.12 177 ILE A N 1
ATOM 1475 C CA . ILE A 1 177 ? -21.878 5.239 18.632 1.00 96.12 177 ILE A CA 1
ATOM 1476 C C . ILE A 1 177 ? -23.024 4.451 19.268 1.00 96.12 177 ILE A C 1
ATOM 1478 O O . ILE A 1 177 ? -23.759 3.775 18.559 1.00 96.12 177 ILE A O 1
ATOM 1482 N N . ALA A 1 178 ? -23.182 4.545 20.589 1.00 94.62 178 ALA A N 1
ATOM 1483 C CA . ALA A 1 178 ? -24.201 3.820 21.339 1.00 94.62 178 ALA A CA 1
ATOM 1484 C C . ALA A 1 178 ? -25.621 4.390 21.172 1.00 94.62 178 ALA A C 1
ATOM 1486 O O . ALA A 1 178 ? -26.575 3.723 21.565 1.00 94.62 178 ALA A O 1
ATOM 1487 N N . ASN A 1 179 ? -25.772 5.595 20.614 1.00 94.69 179 ASN A N 1
ATOM 1488 C CA . ASN A 1 179 ? -27.068 6.197 20.327 1.00 94.69 179 ASN A CA 1
ATOM 1489 C C . ASN A 1 179 ? -27.668 5.576 19.050 1.00 94.69 179 ASN A C 1
ATOM 1491 O O . ASN A 1 179 ? -27.130 5.813 17.963 1.00 94.69 179 ASN A O 1
ATOM 1495 N N . PRO A 1 180 ? -28.815 4.871 19.128 1.00 89.06 180 PRO A N 1
ATOM 1496 C CA . PRO A 1 180 ? -29.467 4.303 17.946 1.00 89.06 180 PRO A CA 1
ATOM 1497 C C . PRO A 1 180 ? -29.761 5.348 16.857 1.00 89.06 180 PRO A C 1
ATOM 1499 O O . PRO A 1 180 ? -29.625 5.065 15.669 1.00 89.06 180 PRO A O 1
ATOM 1502 N N . GLY A 1 181 ? -30.066 6.596 17.239 1.00 91.94 181 GLY A N 1
ATOM 1503 C CA . GLY A 1 181 ? -30.352 7.681 16.290 1.00 91.94 181 GLY A CA 1
ATOM 1504 C C . GLY A 1 181 ? -29.156 8.121 15.433 1.00 91.94 181 GLY A C 1
ATOM 1505 O O . GLY A 1 181 ? -29.351 8.728 14.378 1.00 91.94 181 GLY A O 1
ATOM 1506 N N . ALA A 1 182 ? -27.924 7.808 15.851 1.00 94.25 182 ALA A N 1
ATOM 1507 C CA . ALA A 1 182 ? -26.710 8.110 15.094 1.00 94.25 182 ALA A CA 1
ATOM 1508 C C . ALA A 1 182 ? -26.351 7.021 14.066 1.00 94.25 182 ALA A C 1
ATOM 1510 O O . ALA A 1 182 ? -25.498 7.264 13.214 1.00 94.25 182 ALA A O 1
ATOM 1511 N N . ALA A 1 183 ? -27.006 5.853 14.117 1.00 95.62 183 ALA A N 1
ATOM 1512 C CA . ALA A 1 183 ? -26.909 4.762 13.140 1.00 95.62 183 ALA A CA 1
ATOM 1513 C C . ALA A 1 183 ? -25.515 4.123 12.945 1.00 95.62 183 ALA A C 1
ATOM 1515 O O . ALA A 1 183 ? -25.231 3.564 11.884 1.00 95.62 183 ALA A O 1
ATOM 1516 N N . TYR A 1 184 ? -24.635 4.186 13.951 1.00 96.75 184 TYR A N 1
ATOM 1517 C CA . TYR A 1 184 ? -23.385 3.402 13.977 1.00 96.75 184 TYR A CA 1
ATOM 1518 C C . TYR A 1 184 ? -23.566 2.026 14.639 1.00 96.75 184 TYR A C 1
ATOM 1520 O O . TYR A 1 184 ? -22.891 1.063 14.267 1.00 96.75 184 TYR A O 1
ATOM 1528 N N . LEU A 1 185 ? -24.457 1.943 15.631 1.00 95.62 185 LEU A N 1
ATOM 1529 C CA . LEU A 1 185 ? -24.861 0.709 16.297 1.00 95.62 185 LEU A CA 1
ATOM 1530 C C . LEU A 1 185 ? -26.100 0.142 15.604 1.00 95.62 185 LEU A C 1
ATOM 1532 O O . LEU A 1 185 ? -27.117 0.817 15.496 1.00 95.62 185 LEU A O 1
ATOM 1536 N N . PHE A 1 186 ? -25.993 -1.103 15.159 1.00 92.25 186 PHE A N 1
ATOM 1537 C CA . PHE A 1 186 ? -27.069 -1.851 14.520 1.00 92.25 186 PHE A CA 1
ATOM 1538 C C . PHE A 1 186 ? -28.072 -2.312 15.585 1.00 92.25 186 PHE A C 1
ATOM 1540 O O . PHE A 1 186 ? -27.683 -2.542 16.732 1.00 92.25 186 PHE A O 1
ATOM 1547 N N . ASP A 1 187 ? -29.321 -2.572 15.192 1.00 86.69 187 ASP A N 1
ATOM 1548 C CA . ASP A 1 187 ? -30.390 -3.022 16.103 1.00 86.69 187 ASP A CA 1
ATOM 1549 C C . ASP A 1 187 ? -30.022 -4.273 16.921 1.00 86.69 187 ASP A C 1
ATOM 1551 O O . ASP A 1 187 ? -30.441 -4.439 18.064 1.00 86.69 187 ASP A O 1
ATOM 1555 N N . ASN A 1 188 ? -29.177 -5.146 16.369 1.00 86.75 188 ASN A N 1
ATOM 1556 C CA . ASN A 1 188 ? -28.671 -6.343 17.046 1.00 86.75 188 ASN A CA 1
ATOM 1557 C C . ASN A 1 188 ? -27.472 -6.079 17.990 1.00 86.75 188 ASN A C 1
ATOM 1559 O O . ASN A 1 188 ? -26.832 -7.028 18.442 1.00 86.75 188 ASN A O 1
ATOM 1563 N N . GLY A 1 189 ? -27.132 -4.816 18.267 1.00 88.31 189 GLY A N 1
ATOM 1564 C CA . GLY A 1 189 ? -26.010 -4.412 19.122 1.00 88.31 189 GLY A CA 1
ATOM 1565 C C . GLY A 1 189 ? -24.633 -4.465 18.447 1.00 88.31 189 GLY A C 1
ATOM 1566 O O . GLY A 1 189 ? -23.602 -4.421 19.131 1.00 88.31 189 GLY A O 1
ATOM 1567 N N . GLN A 1 190 ? -24.600 -4.578 17.116 1.00 94.56 190 GLN A N 1
ATOM 1568 C CA . GLN A 1 190 ? -23.373 -4.715 16.338 1.00 94.56 190 GLN A CA 1
ATOM 1569 C C . GLN A 1 190 ? -22.771 -3.363 15.931 1.00 94.56 190 GLN A C 1
ATOM 1571 O O . GLN A 1 190 ? -23.485 -2.463 15.506 1.00 94.56 190 GLN A O 1
ATOM 1576 N N . VAL A 1 191 ? -21.440 -3.259 15.961 1.00 97.25 191 VAL A N 1
ATOM 1577 C CA . VAL A 1 191 ? -20.674 -2.176 15.310 1.00 97.25 191 VAL A CA 1
ATOM 1578 C C . VAL A 1 191 ? -19.685 -2.785 14.310 1.00 97.25 191 VAL A C 1
ATOM 1580 O O . VAL A 1 191 ? -19.198 -3.906 14.501 1.00 97.25 191 VAL A O 1
ATOM 1583 N N . LEU A 1 192 ? -19.401 -2.057 13.226 1.00 97.31 192 LEU A N 1
ATOM 1584 C CA . LEU A 1 192 ? -18.497 -2.474 12.149 1.00 97.31 192 LEU A CA 1
ATOM 1585 C C . LEU A 1 192 ? -17.302 -1.515 11.988 1.00 97.31 192 LEU A C 1
ATOM 1587 O O . LEU A 1 192 ? -17.282 -0.725 11.036 1.00 97.31 192 LEU A O 1
ATOM 1591 N N . PRO A 1 193 ? -16.303 -1.555 12.889 1.00 97.88 193 PRO A N 1
ATOM 1592 C CA . PRO A 1 193 ? -15.057 -0.843 12.666 1.00 97.88 193 PRO A CA 1
ATOM 1593 C C . PRO A 1 193 ? -14.153 -1.583 11.667 1.00 97.88 193 PRO A C 1
ATOM 1595 O O . PRO A 1 193 ? -14.254 -2.799 11.466 1.00 97.88 193 PRO A O 1
ATOM 1598 N N . GLY A 1 194 ? -13.226 -0.859 11.052 1.00 97.94 194 GLY A N 1
ATOM 1599 C CA . GLY A 1 194 ? -12.231 -1.444 10.159 1.00 97.94 194 GLY A CA 1
ATOM 1600 C C . GLY A 1 194 ? -10.973 -0.603 10.032 1.00 97.94 194 GLY A C 1
ATOM 1601 O O . GLY A 1 194 ? -10.900 0.517 10.545 1.00 97.94 194 GLY A O 1
ATOM 1602 N N . VAL A 1 195 ? -9.994 -1.157 9.325 1.00 98.12 195 VAL A N 1
ATOM 1603 C CA . VAL A 1 195 ? -8.708 -0.514 9.067 1.00 98.12 195 VAL A CA 1
ATOM 1604 C C . VAL A 1 195 ? -8.199 -0.869 7.670 1.00 98.12 195 VAL A C 1
ATOM 1606 O O . VAL A 1 195 ? -8.362 -2.003 7.219 1.00 98.12 195 VAL A O 1
ATOM 1609 N N . ASP A 1 196 ? -7.588 0.108 7.005 1.00 97.00 196 ASP A N 1
ATOM 1610 C CA . ASP A 1 196 ? -6.714 -0.076 5.849 1.00 97.00 196 ASP A CA 1
ATOM 1611 C C . ASP A 1 196 ? -5.284 0.178 6.315 1.00 97.00 196 ASP A C 1
ATOM 1613 O O . ASP A 1 196 ? -5.014 1.208 6.938 1.00 97.00 196 ASP A O 1
ATOM 1617 N N . VAL A 1 197 ? -4.387 -0.758 6.006 1.00 95.81 197 VAL A N 1
ATOM 1618 C CA . VAL A 1 197 ? -2.946 -0.603 6.221 1.00 95.81 197 VAL A CA 1
ATOM 1619 C C . VAL A 1 197 ? -2.236 -0.928 4.924 1.00 95.81 197 VAL A C 1
ATOM 1621 O O . VAL A 1 197 ? -2.218 -2.086 4.497 1.00 95.81 197 VAL A O 1
ATOM 1624 N N . LEU A 1 198 ? -1.649 0.092 4.309 1.00 93.25 198 LEU A N 1
ATOM 1625 C CA . LEU A 1 198 ? -0.820 -0.045 3.121 1.00 93.25 198 LEU A CA 1
ATOM 1626 C C . LEU A 1 198 ? 0.634 0.187 3.520 1.00 93.25 198 LEU A C 1
ATOM 1628 O O . LEU A 1 198 ? 1.089 1.326 3.592 1.00 93.25 198 LEU A O 1
ATOM 1632 N N . ALA A 1 199 ? 1.343 -0.900 3.816 1.00 89.31 199 ALA A N 1
ATOM 1633 C CA . ALA A 1 199 ? 2.787 -0.861 3.994 1.00 89.31 199 ALA A CA 1
ATOM 1634 C C . ALA A 1 199 ? 3.456 -0.929 2.622 1.00 89.31 199 ALA A C 1
ATOM 1636 O O . ALA A 1 199 ? 3.247 -1.884 1.872 1.00 89.31 199 ALA A O 1
ATOM 1637 N N . THR A 1 200 ? 4.233 0.095 2.291 1.00 72.75 200 THR A N 1
ATOM 1638 C CA . THR A 1 200 ? 5.008 0.138 1.052 1.00 72.75 200 THR A CA 1
ATOM 1639 C C . THR A 1 200 ? 6.405 -0.396 1.313 1.00 72.75 200 THR A C 1
ATOM 1641 O O . THR A 1 200 ? 7.026 -0.059 2.325 1.00 72.75 200 THR A O 1
ATOM 1644 N N . GLU A 1 201 ? 6.927 -1.204 0.394 1.00 70.62 201 GLU A N 1
ATOM 1645 C CA . GLU A 1 201 ? 8.349 -1.535 0.413 1.00 70.62 201 GLU A CA 1
ATOM 1646 C C . GLU A 1 201 ? 9.185 -0.258 0.286 1.00 70.62 201 GLU A C 1
ATOM 1648 O O . GLU A 1 201 ? 8.781 0.715 -0.355 1.00 70.62 201 GLU A O 1
ATOM 1653 N N . THR A 1 202 ? 10.371 -0.261 0.894 1.00 67.62 202 THR A N 1
ATOM 1654 C CA . THR A 1 202 ? 11.357 0.791 0.645 1.00 67.62 202 THR A CA 1
ATOM 1655 C C . THR A 1 202 ? 11.633 0.859 -0.849 1.00 67.62 202 THR A C 1
ATOM 1657 O O . THR A 1 202 ? 11.911 -0.178 -1.454 1.00 67.62 202 THR A O 1
ATOM 1660 N N . PHE A 1 203 ? 11.584 2.066 -1.413 1.00 68.38 203 PHE A N 1
ATOM 1661 C CA . PHE A 1 203 ? 11.925 2.349 -2.805 1.00 68.38 203 PHE A CA 1
ATOM 1662 C C . PHE A 1 203 ? 13.172 1.562 -3.240 1.00 68.38 203 PHE A C 1
ATOM 1664 O O . PHE A 1 203 ? 14.264 1.760 -2.706 1.00 68.38 203 PHE A O 1
ATOM 1671 N N . ASN A 1 204 ? 12.986 0.616 -4.163 1.00 66.56 204 ASN A N 1
ATOM 1672 C CA . ASN A 1 204 ? 14.020 -0.338 -4.577 1.00 66.56 204 ASN A CA 1
ATOM 1673 C C . ASN A 1 204 ? 14.018 -0.633 -6.085 1.00 66.56 204 ASN A C 1
ATOM 1675 O O . ASN A 1 204 ? 14.819 -1.447 -6.544 1.00 66.56 204 ASN A O 1
ATOM 1679 N N . LYS A 1 205 ? 13.129 0.013 -6.843 1.00 73.25 205 LYS A N 1
ATOM 1680 C CA . LYS A 1 205 ? 12.985 -0.135 -8.292 1.00 73.25 205 LYS A CA 1
ATOM 1681 C C . LYS A 1 205 ? 12.951 1.245 -8.922 1.00 73.25 205 LYS A C 1
ATOM 1683 O O . LYS A 1 205 ? 12.159 2.090 -8.513 1.00 73.25 205 LYS A O 1
ATOM 1688 N N . TRP A 1 206 ? 13.815 1.448 -9.901 1.00 69.44 206 TRP A N 1
ATOM 1689 C CA . TRP A 1 206 ? 13.939 2.680 -10.663 1.00 69.44 206 TRP A CA 1
ATOM 1690 C C . TRP A 1 206 ? 14.631 2.367 -11.987 1.00 69.44 206 TRP A C 1
ATOM 1692 O O . TRP A 1 206 ? 15.312 1.346 -12.102 1.00 69.44 206 TRP A O 1
ATOM 1702 N N . GLU A 1 207 ? 14.436 3.235 -12.971 1.00 68.50 207 GLU A N 1
ATOM 1703 C CA . GLU A 1 207 ? 15.067 3.148 -14.284 1.00 68.50 207 GLU A CA 1
ATOM 1704 C C . GLU A 1 207 ? 15.895 4.407 -14.551 1.00 68.50 207 GLU A C 1
ATOM 1706 O O . GLU A 1 207 ? 15.567 5.495 -14.068 1.00 68.50 207 GLU A O 1
ATOM 1711 N N . VAL A 1 208 ? 16.977 4.254 -15.316 1.00 67.19 208 VAL A N 1
ATOM 1712 C CA . VAL A 1 208 ? 17.780 5.374 -15.813 1.00 67.19 208 VAL A CA 1
ATOM 1713 C C . VAL A 1 208 ? 17.572 5.505 -17.304 1.00 67.19 208 VAL A C 1
ATOM 1715 O O . VAL A 1 208 ? 17.856 4.581 -18.060 1.00 67.19 208 VAL A O 1
ATOM 1718 N N . PHE A 1 209 ? 17.178 6.700 -17.726 1.00 64.69 209 PHE A N 1
ATOM 1719 C CA . PHE A 1 209 ? 17.242 7.121 -19.115 1.00 64.69 209 PHE A CA 1
ATOM 1720 C C . PHE A 1 209 ? 18.506 7.963 -19.317 1.00 64.69 209 PHE A C 1
ATOM 1722 O O . PHE A 1 209 ? 18.674 8.993 -18.662 1.00 64.69 209 PHE A O 1
ATOM 1729 N N . SER A 1 210 ? 19.409 7.542 -20.204 1.00 64.38 210 SER A N 1
ATOM 1730 C CA . SER A 1 210 ? 20.591 8.338 -20.550 1.00 64.38 210 SER A CA 1
ATOM 1731 C C . SER A 1 210 ? 21.037 8.129 -21.996 1.00 64.38 210 SER A C 1
ATOM 1733 O O . SER A 1 210 ? 20.698 7.134 -22.633 1.00 64.38 210 SER A O 1
ATOM 1735 N N . PHE A 1 211 ? 21.802 9.095 -22.507 1.00 63.34 211 PHE A N 1
ATOM 1736 C CA . PHE A 1 211 ? 22.476 9.013 -23.797 1.00 63.34 211 PHE A CA 1
ATOM 1737 C C . PHE A 1 211 ? 23.956 8.707 -23.573 1.00 63.34 211 PHE A C 1
ATOM 1739 O O . PHE A 1 211 ? 24.619 9.393 -22.797 1.00 63.34 211 PHE A O 1
ATOM 1746 N N . THR A 1 212 ? 24.523 7.736 -24.291 1.00 66.00 212 THR A N 1
ATOM 1747 C CA . THR A 1 212 ? 25.986 7.623 -24.347 1.00 66.00 212 THR A CA 1
ATOM 1748 C C . THR A 1 212 ? 26.542 8.763 -25.186 1.00 66.00 212 THR A C 1
ATOM 1750 O O . THR A 1 212 ? 26.340 8.812 -26.398 1.00 66.00 212 THR A O 1
ATOM 1753 N N . GLU A 1 213 ? 27.265 9.669 -24.537 1.00 61.41 213 GLU A N 1
ATOM 1754 C CA . GLU A 1 213 ? 27.866 10.839 -25.183 1.00 61.41 213 GLU A CA 1
ATOM 1755 C C . GLU A 1 213 ? 29.212 10.527 -25.855 1.00 61.41 213 GLU A C 1
ATOM 1757 O O . GLU A 1 213 ? 29.644 11.244 -26.759 1.00 61.41 213 GLU A O 1
ATOM 1762 N N . LYS A 1 214 ? 29.902 9.459 -25.425 1.00 67.88 214 LYS A N 1
ATOM 1763 C CA . LYS A 1 214 ? 31.259 9.121 -25.883 1.00 67.88 214 LYS A CA 1
ATOM 1764 C C . LYS A 1 214 ? 31.373 7.658 -26.295 1.00 67.88 214 LYS A C 1
ATOM 1766 O O . LYS A 1 214 ? 31.116 6.757 -25.505 1.00 67.88 214 LYS A O 1
ATOM 1771 N N . PHE A 1 215 ? 31.832 7.447 -27.524 1.00 67.69 215 PHE A N 1
ATOM 1772 C CA . PHE A 1 215 ? 32.081 6.131 -28.107 1.00 67.69 215 PHE A CA 1
ATOM 1773 C C . PHE A 1 215 ? 33.567 5.840 -28.103 1.00 67.69 215 PHE A C 1
ATOM 1775 O O . PHE A 1 215 ? 34.344 6.591 -28.696 1.00 67.69 215 PHE A O 1
ATOM 1782 N N . HIS A 1 216 ? 33.941 4.701 -27.541 1.00 70.00 216 HIS A N 1
ATOM 1783 C CA . HIS A 1 216 ? 35.192 4.047 -27.895 1.00 70.00 216 HIS A CA 1
ATOM 1784 C C . HIS A 1 216 ? 34.927 3.180 -29.138 1.00 70.00 216 HIS A C 1
ATOM 1786 O O . HIS A 1 216 ? 33.910 2.498 -29.190 1.00 70.00 216 HIS A O 1
ATOM 1792 N N . ASN A 1 217 ? 35.786 3.248 -30.162 1.00 72.75 217 ASN A N 1
ATOM 1793 C CA . ASN A 1 217 ? 35.664 2.473 -31.412 1.00 72.75 217 ASN A CA 1
ATOM 1794 C C . ASN A 1 217 ? 34.293 2.572 -32.118 1.00 72.75 217 ASN A C 1
ATOM 1796 O O . ASN A 1 217 ? 33.663 1.581 -32.461 1.00 72.75 217 ASN A O 1
ATOM 1800 N N . ARG A 1 218 ? 33.852 3.801 -32.399 1.00 79.75 218 ARG A N 1
ATOM 1801 C CA . ARG A 1 218 ? 32.569 4.146 -33.054 1.00 79.75 218 ARG A CA 1
ATOM 1802 C C . ARG A 1 218 ? 32.385 3.708 -34.513 1.00 79.75 218 ARG A C 1
ATOM 1804 O O . ARG A 1 218 ? 31.416 4.133 -35.144 1.00 79.75 218 ARG A O 1
ATOM 1811 N N . PHE A 1 219 ? 33.341 2.974 -35.068 1.00 84.00 219 PHE A N 1
ATOM 1812 C CA . PHE A 1 219 ? 33.376 2.604 -36.477 1.00 84.00 219 PHE A CA 1
ATOM 1813 C C . PHE A 1 219 ? 33.319 1.090 -36.604 1.00 84.00 219 PHE A C 1
ATOM 1815 O O . PHE A 1 219 ? 34.110 0.391 -35.977 1.00 84.00 219 PHE A O 1
ATOM 1822 N N . TYR A 1 220 ? 32.441 0.609 -37.473 1.00 89.31 220 TYR A N 1
ATOM 1823 C CA . TYR A 1 220 ? 32.413 -0.783 -37.895 1.00 89.31 220 TYR A CA 1
ATOM 1824 C C . TYR A 1 220 ? 32.471 -0.846 -39.419 1.00 89.31 220 TYR A C 1
ATOM 1826 O O . TYR A 1 220 ? 31.756 -0.106 -40.097 1.00 89.31 220 TYR A O 1
ATOM 1834 N N . THR A 1 221 ? 33.350 -1.695 -39.954 1.00 89.88 221 THR A N 1
ATOM 1835 C CA . THR A 1 221 ? 33.477 -1.922 -41.398 1.00 89.88 221 THR A CA 1
ATOM 1836 C C . THR A 1 221 ? 33.179 -3.376 -41.701 1.00 89.88 221 THR A C 1
ATOM 1838 O O . THR A 1 221 ? 33.851 -4.263 -41.182 1.00 89.88 221 THR A O 1
ATOM 1841 N N . TRP A 1 222 ? 32.225 -3.605 -42.591 1.00 92.94 222 TRP A N 1
ATOM 1842 C CA . TRP A 1 222 ? 31.895 -4.914 -43.121 1.00 92.94 222 TRP A CA 1
ATOM 1843 C C . TRP A 1 222 ? 32.346 -5.017 -44.577 1.00 92.94 222 TRP A C 1
ATOM 1845 O O . TRP A 1 222 ? 32.024 -4.162 -45.402 1.00 92.94 222 TRP A O 1
ATOM 1855 N N . THR A 1 223 ? 33.119 -6.056 -44.887 1.00 91.38 223 THR A N 1
ATOM 1856 C CA . THR A 1 223 ? 33.586 -6.348 -46.247 1.00 91.38 223 THR A CA 1
ATOM 1857 C C . THR A 1 223 ? 32.772 -7.494 -46.823 1.00 91.38 223 THR A C 1
ATOM 1859 O O . THR A 1 223 ? 32.815 -8.607 -46.303 1.00 91.38 223 THR A O 1
ATOM 1862 N N . ILE A 1 224 ? 32.070 -7.232 -47.921 1.00 88.19 224 ILE A N 1
ATOM 1863 C CA . ILE A 1 224 ? 31.288 -8.224 -48.649 1.00 88.19 224 ILE A CA 1
ATOM 1864 C C . ILE A 1 224 ? 32.076 -8.639 -49.888 1.00 88.19 224 ILE A C 1
ATOM 1866 O O . ILE A 1 224 ? 32.340 -7.840 -50.795 1.00 88.19 224 ILE A O 1
ATOM 1870 N N . LEU A 1 225 ? 32.483 -9.906 -49.905 1.00 86.88 225 LEU A N 1
ATOM 1871 C CA . LEU A 1 225 ? 33.221 -10.506 -51.009 1.00 86.88 225 LEU A CA 1
ATOM 1872 C C . LEU A 1 225 ? 32.261 -10.928 -52.123 1.00 86.88 225 LEU A C 1
ATOM 1874 O O . LEU A 1 225 ? 31.192 -11.462 -51.853 1.00 86.88 225 LEU A O 1
ATOM 1878 N N . ASN A 1 226 ? 32.683 -10.748 -53.376 1.00 86.69 226 ASN A N 1
ATOM 1879 C CA . ASN A 1 226 ? 31.917 -11.146 -54.562 1.00 86.69 226 ASN A CA 1
ATOM 1880 C C . ASN A 1 226 ? 30.485 -10.572 -54.579 1.00 86.69 226 ASN A C 1
ATOM 1882 O O . ASN A 1 226 ? 29.537 -11.272 -54.921 1.00 86.69 226 ASN A O 1
ATOM 1886 N N . PHE A 1 227 ? 30.329 -9.290 -54.234 1.00 83.88 227 PHE A N 1
ATOM 1887 C CA . PHE A 1 227 ? 29.024 -8.632 -54.109 1.00 83.88 227 PHE A CA 1
ATOM 1888 C C . PHE A 1 227 ? 28.152 -8.784 -55.370 1.00 83.88 227 PHE A C 1
ATOM 1890 O O . PHE A 1 227 ? 26.952 -9.016 -55.289 1.00 83.88 227 PHE A O 1
ATOM 1897 N N . SER A 1 228 ? 28.769 -8.741 -56.554 1.00 82.88 228 SER A N 1
ATOM 1898 C CA . SER A 1 228 ? 28.086 -8.897 -57.846 1.00 82.88 228 SER A CA 1
ATOM 1899 C C . SER A 1 228 ? 27.538 -10.305 -58.130 1.00 82.88 228 SER A C 1
ATOM 1901 O O . SER A 1 228 ? 26.936 -10.513 -59.178 1.00 82.88 228 SER A O 1
ATOM 1903 N N . SER A 1 229 ? 27.839 -11.296 -57.287 1.00 87.62 229 SER A N 1
ATOM 1904 C CA . SER A 1 229 ? 27.344 -12.674 -57.413 1.00 87.62 229 SER A CA 1
ATOM 1905 C C . SER A 1 229 ? 26.494 -13.104 -56.220 1.00 87.62 229 SER A C 1
ATOM 1907 O O . SER A 1 229 ? 26.360 -14.300 -55.983 1.00 87.62 229 SER A O 1
ATOM 1909 N N . LEU A 1 230 ? 26.001 -12.153 -55.429 1.00 88.19 230 LEU A N 1
ATOM 1910 C CA . LEU A 1 230 ? 25.024 -12.436 -54.386 1.00 88.19 230 LEU A CA 1
ATOM 1911 C C . LEU A 1 230 ? 23.670 -12.759 -55.028 1.00 88.19 230 LEU A C 1
ATOM 1913 O O . LEU A 1 230 ? 23.274 -12.104 -55.992 1.00 88.19 230 LEU A O 1
ATOM 1917 N N . GLU A 1 231 ? 22.990 -13.773 -54.502 1.00 89.00 231 GLU A N 1
ATOM 1918 C CA . GLU A 1 231 ? 21.736 -14.309 -55.053 1.00 89.00 231 GLU A CA 1
ATOM 1919 C C . GLU A 1 231 ? 20.564 -14.229 -54.063 1.00 89.00 231 GLU A C 1
ATOM 1921 O O . GLU A 1 231 ? 19.415 -14.294 -54.487 1.00 89.00 231 GLU A O 1
ATOM 1926 N N . GLU A 1 232 ? 20.834 -14.071 -52.765 1.00 92.00 232 GLU A N 1
ATOM 1927 C CA . GLU A 1 232 ? 19.797 -13.933 -51.740 1.00 92.00 232 GLU A CA 1
ATOM 1928 C C . GLU A 1 232 ? 19.276 -12.495 -51.663 1.00 92.00 232 GLU A C 1
ATOM 1930 O O . GLU A 1 232 ? 19.971 -11.531 -52.002 1.00 92.00 232 GLU A O 1
ATOM 1935 N N . ASP A 1 233 ? 18.051 -12.355 -51.160 1.00 90.62 233 ASP A N 1
ATOM 1936 C CA . ASP A 1 233 ? 17.397 -11.055 -51.023 1.00 90.62 233 ASP A CA 1
ATOM 1937 C C . ASP A 1 233 ? 18.098 -10.160 -49.991 1.00 90.62 233 ASP A C 1
ATOM 1939 O O . ASP A 1 233 ? 18.162 -8.944 -50.181 1.00 90.62 233 ASP A O 1
ATOM 1943 N N . SER A 1 234 ? 18.657 -10.744 -48.921 1.00 94.31 234 SER A N 1
ATOM 1944 C CA . SER A 1 234 ? 19.282 -10.004 -47.821 1.00 94.31 234 SER A CA 1
ATOM 1945 C C . SER A 1 234 ? 20.477 -10.727 -47.209 1.00 94.31 234 SER A C 1
ATOM 1947 O O . SER A 1 234 ? 20.465 -11.949 -47.098 1.00 94.31 234 SER A O 1
ATOM 1949 N N . TYR A 1 235 ? 21.458 -9.967 -46.726 1.00 93.44 235 TYR A N 1
ATOM 1950 C CA . TYR A 1 235 ? 22.647 -10.472 -46.045 1.00 93.44 235 TYR A CA 1
ATOM 1951 C C . TYR A 1 235 ? 22.883 -9.702 -44.749 1.00 93.44 235 TYR A C 1
ATOM 1953 O O . TYR A 1 235 ? 22.895 -8.469 -44.750 1.00 93.44 235 TYR A O 1
ATOM 1961 N N . VAL A 1 236 ? 23.137 -10.429 -43.661 1.00 93.25 236 VAL A N 1
ATOM 1962 C CA . VAL A 1 236 ? 23.381 -9.861 -42.329 1.00 93.25 236 VAL A CA 1
ATOM 1963 C C . VAL A 1 236 ? 24.858 -10.013 -41.956 1.00 93.25 236 VAL A C 1
ATOM 1965 O O . VAL A 1 236 ? 25.455 -11.060 -42.205 1.00 93.25 236 VAL A O 1
ATOM 1968 N N . SER A 1 237 ? 25.466 -8.967 -41.394 1.00 93.88 237 SER A N 1
ATOM 1969 C CA . SER A 1 237 ? 26.838 -9.018 -40.876 1.00 93.88 237 SER A CA 1
ATOM 1970 C C . SER A 1 237 ? 26.927 -9.804 -39.567 1.00 93.88 237 SER A C 1
ATOM 1972 O O . SER A 1 237 ? 25.922 -10.015 -38.892 1.00 93.88 237 SER A O 1
ATOM 1974 N N . ASP A 1 238 ? 28.149 -10.120 -39.138 1.00 94.06 238 ASP A N 1
ATOM 1975 C CA . ASP A 1 238 ? 28.387 -10.501 -37.744 1.00 94.06 238 ASP A CA 1
ATOM 1976 C C . ASP A 1 238 ? 27.913 -9.390 -36.793 1.00 94.06 238 ASP A C 1
ATOM 1978 O O . ASP A 1 238 ? 27.928 -8.200 -37.143 1.00 94.06 238 ASP A O 1
ATOM 1982 N N . GLU A 1 239 ? 27.525 -9.779 -35.579 1.00 94.12 239 GLU A N 1
ATOM 1983 C CA . GLU A 1 239 ? 27.203 -8.835 -34.513 1.00 94.12 239 GLU A CA 1
ATOM 1984 C C . GLU A 1 239 ? 28.450 -8.062 -34.070 1.00 94.12 239 GLU A C 1
ATOM 1986 O O . GLU A 1 239 ? 29.540 -8.621 -33.920 1.00 94.12 239 GLU A O 1
ATOM 1991 N N . PHE A 1 240 ? 28.289 -6.768 -33.808 1.00 89.25 240 PHE A N 1
ATOM 1992 C CA . PHE A 1 240 ? 29.358 -5.912 -33.312 1.00 89.25 240 PHE A CA 1
ATOM 1993 C C . PHE A 1 240 ? 28.898 -5.040 -32.132 1.00 89.25 240 PHE A C 1
ATOM 1995 O O . PHE A 1 240 ? 27.851 -4.388 -32.207 1.00 89.25 240 PHE A O 1
ATOM 2002 N N . PRO A 1 241 ? 29.686 -4.980 -31.039 1.00 87.12 241 PRO A N 1
ATOM 2003 C CA . PRO A 1 241 ? 29.347 -4.185 -29.868 1.00 87.12 241 PRO A CA 1
ATOM 2004 C C . PRO A 1 241 ? 29.808 -2.737 -30.049 1.00 87.12 241 PRO A C 1
ATOM 2006 O O . PRO A 1 241 ? 31.003 -2.454 -30.156 1.00 87.12 241 PRO A O 1
ATOM 2009 N N . ILE A 1 242 ? 28.880 -1.786 -30.023 1.00 82.06 242 ILE A N 1
ATOM 2010 C CA . ILE A 1 242 ? 29.202 -0.351 -29.994 1.00 82.06 242 ILE A CA 1
ATOM 2011 C C . ILE A 1 242 ? 28.300 0.284 -28.967 1.00 82.06 242 ILE A C 1
ATOM 2013 O O . ILE A 1 242 ? 27.108 0.113 -29.096 1.00 82.06 242 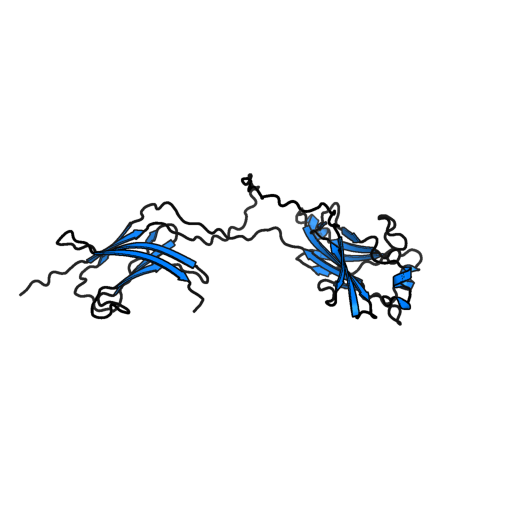ILE A O 1
ATOM 2017 N N . GLY A 1 243 ? 28.875 0.988 -27.984 1.00 76.62 243 GLY A N 1
ATOM 2018 C CA . GLY A 1 243 ? 28.197 1.754 -26.929 1.00 76.62 243 GLY A CA 1
ATOM 2019 C C . GLY A 1 243 ? 27.481 0.947 -25.832 1.00 76.62 243 GLY A C 1
ATOM 2020 O O . GLY A 1 243 ? 26.887 1.552 -24.955 1.00 76.62 243 GLY A O 1
ATOM 2021 N N . GLY A 1 244 ? 27.579 -0.387 -25.814 1.00 79.25 244 GLY A N 1
ATOM 2022 C CA . GLY A 1 244 ? 26.956 -1.242 -24.781 1.00 79.25 244 GLY A CA 1
ATOM 2023 C C . GLY A 1 244 ? 25.777 -2.095 -25.267 1.00 79.25 244 GLY A C 1
ATOM 2024 O O . GLY A 1 244 ? 24.992 -2.555 -24.449 1.00 79.25 244 GLY A O 1
ATOM 2025 N N . ARG A 1 245 ? 25.653 -2.268 -26.585 1.00 80.31 245 ARG A N 1
ATOM 2026 C CA . ARG A 1 245 ? 24.613 -3.020 -27.287 1.00 80.31 245 ARG A CA 1
ATOM 2027 C C . ARG A 1 245 ? 25.235 -3.663 -28.519 1.00 80.31 245 ARG A C 1
ATOM 2029 O O . ARG A 1 245 ? 26.165 -3.084 -29.100 1.00 80.31 245 ARG A O 1
ATOM 2036 N N . ASN A 1 246 ? 24.706 -4.812 -28.915 1.00 87.56 246 ASN A N 1
ATOM 2037 C CA . ASN A 1 246 ? 25.098 -5.494 -30.138 1.00 87.56 246 ASN A CA 1
ATOM 2038 C C . ASN A 1 246 ? 24.256 -5.027 -31.328 1.00 87.56 246 ASN A C 1
ATOM 2040 O O . ASN A 1 246 ? 23.026 -4.974 -31.282 1.00 87.56 246 ASN A O 1
ATOM 2044 N N . TRP A 1 247 ? 24.937 -4.714 -32.422 1.00 88.31 247 TRP A N 1
ATOM 2045 C CA . TRP A 1 247 ? 24.324 -4.295 -33.677 1.00 88.31 247 TRP A CA 1
ATOM 2046 C C . TRP A 1 247 ? 24.736 -5.236 -34.802 1.00 88.31 247 TRP A C 1
ATOM 2048 O O . TRP A 1 247 ? 25.792 -5.855 -34.735 1.00 88.31 247 TRP A O 1
ATOM 2058 N N . ALA A 1 248 ? 23.943 -5.284 -35.864 1.00 91.88 248 ALA A N 1
ATOM 2059 C CA . ALA A 1 248 ? 24.315 -5.907 -37.126 1.00 91.88 248 ALA A CA 1
ATOM 2060 C C . ALA A 1 248 ? 23.919 -4.999 -38.299 1.00 91.88 248 ALA A C 1
ATOM 2062 O O . ALA A 1 248 ? 23.044 -4.134 -38.182 1.00 91.88 248 ALA A O 1
ATOM 2063 N N . LEU A 1 249 ? 24.581 -5.175 -39.440 1.00 91.81 249 LEU A N 1
ATOM 2064 C CA . LEU A 1 249 ? 24.182 -4.557 -40.702 1.00 91.81 249 LEU A CA 1
ATOM 2065 C C . LEU A 1 249 ? 23.343 -5.548 -41.490 1.00 91.81 249 LEU A C 1
ATOM 2067 O O . LEU A 1 249 ? 23.737 -6.701 -41.606 1.00 91.81 249 LEU A O 1
ATOM 2071 N N . ASN A 1 250 ? 22.232 -5.095 -42.062 1.00 92.75 250 ASN A N 1
ATOM 2072 C CA . ASN A 1 250 ? 21.445 -5.886 -43.003 1.00 92.75 250 ASN A CA 1
ATOM 2073 C C . ASN A 1 250 ? 21.426 -5.186 -44.367 1.00 92.75 250 ASN A C 1
ATOM 2075 O O . ASN A 1 250 ? 21.016 -4.027 -44.467 1.00 92.75 250 ASN A O 1
ATOM 2079 N N . VAL A 1 251 ? 21.913 -5.868 -45.401 1.00 92.75 251 VAL A N 1
ATOM 2080 C CA . VAL A 1 251 ? 22.047 -5.355 -46.769 1.00 92.75 251 VAL A CA 1
ATOM 2081 C C . VAL A 1 251 ? 21.133 -6.128 -47.701 1.00 92.75 251 VAL A C 1
ATOM 2083 O O . VAL A 1 251 ? 21.216 -7.348 -47.756 1.00 92.75 251 VAL A O 1
ATOM 2086 N N . TYR A 1 252 ? 20.356 -5.405 -48.505 1.00 93.50 252 TYR A N 1
ATOM 2087 C CA . TYR A 1 252 ? 19.566 -5.951 -49.606 1.00 93.50 252 TYR A CA 1
ATOM 2088 C C . TYR A 1 252 ? 20.191 -5.499 -50.930 1.00 93.50 252 TYR A C 1
ATOM 2090 O O . TYR A 1 252 ? 20.012 -4.333 -51.309 1.00 93.50 252 TYR A O 1
ATOM 2098 N N . PRO A 1 253 ? 20.945 -6.370 -51.634 1.00 90.88 253 PRO A N 1
ATOM 2099 C CA . PRO A 1 253 ? 21.686 -5.995 -52.840 1.00 90.88 253 PRO A CA 1
ATOM 2100 C C . PRO A 1 253 ? 20.806 -5.414 -53.950 1.00 90.88 253 PRO A C 1
ATOM 2102 O O . PRO A 1 253 ? 21.217 -4.470 -54.620 1.00 90.88 253 PRO A O 1
ATOM 2105 N N . ASN A 1 254 ? 19.591 -5.951 -54.091 1.00 91.00 254 ASN A N 1
ATOM 2106 C CA . ASN A 1 254 ? 18.585 -5.514 -55.061 1.00 91.00 254 ASN A CA 1
ATOM 2107 C C . ASN A 1 254 ? 17.550 -4.549 -54.461 1.00 91.00 254 ASN A C 1
ATOM 2109 O O . ASN A 1 254 ? 16.542 -4.262 -55.102 1.00 91.00 254 ASN A O 1
ATOM 2113 N N . GLY A 1 255 ? 17.782 -4.057 -53.244 1.00 91.50 255 GLY A N 1
ATOM 2114 C CA . GLY A 1 255 ? 16.917 -3.084 -52.589 1.00 91.50 255 GLY A CA 1
ATOM 2115 C C . GLY A 1 255 ? 15.717 -3.706 -51.892 1.00 91.50 255 GLY A C 1
ATOM 2116 O O . GLY A 1 255 ? 15.325 -4.839 -52.148 1.00 91.50 255 GLY A O 1
ATOM 2117 N N . ASP A 1 256 ? 15.143 -2.921 -50.995 1.00 92.44 256 ASP A N 1
ATOM 2118 C CA . ASP A 1 256 ? 14.008 -3.278 -50.147 1.00 92.44 256 ASP A CA 1
ATOM 2119 C C . ASP A 1 256 ? 13.056 -2.076 -50.039 1.00 92.44 256 ASP A C 1
ATOM 2121 O O . ASP A 1 256 ? 13.490 -0.921 -50.163 1.00 92.44 256 ASP A O 1
ATOM 2125 N N . GLY A 1 257 ? 11.763 -2.342 -49.849 1.00 90.69 257 GLY A N 1
ATOM 2126 C CA . GLY A 1 257 ? 10.704 -1.332 -49.843 1.00 90.69 257 GLY A CA 1
ATOM 2127 C C . GLY A 1 257 ? 10.667 -0.496 -51.129 1.00 90.69 257 GLY A C 1
ATOM 2128 O O . GLY A 1 257 ? 10.665 -1.025 -52.238 1.00 90.69 257 GLY A O 1
ATOM 2129 N N . GLU A 1 258 ? 10.670 0.832 -50.991 1.00 88.50 258 GLU A N 1
ATOM 2130 C CA . GLU A 1 258 ? 10.639 1.768 -52.131 1.00 88.50 258 GLU A CA 1
ATOM 2131 C C . GLU A 1 258 ? 11.864 1.657 -53.059 1.00 88.50 258 GLU A C 1
ATOM 2133 O O . GLU A 1 258 ? 11.813 2.100 -54.206 1.00 88.50 258 GLU A O 1
ATOM 2138 N N . GLY A 1 259 ? 12.969 1.072 -52.580 1.00 87.31 259 GLY A N 1
ATOM 2139 C CA . GLY A 1 259 ? 14.200 0.880 -53.351 1.00 87.31 259 GLY A CA 1
ATOM 2140 C C . GLY A 1 259 ? 14.265 -0.432 -54.136 1.00 87.31 259 GLY A C 1
ATOM 2141 O O . GLY A 1 259 ? 15.258 -0.665 -54.830 1.00 87.31 259 GLY A O 1
ATOM 2142 N N . GLN A 1 260 ? 13.254 -1.297 -54.025 1.00 92.12 260 GLN A N 1
ATOM 2143 C CA . GLN A 1 260 ? 13.290 -2.643 -54.592 1.00 92.12 260 GLN A CA 1
ATOM 2144 C C . GLN A 1 260 ? 13.486 -2.633 -56.120 1.00 92.12 260 GLN A C 1
ATOM 2146 O O . GLN A 1 260 ? 12.852 -1.880 -56.860 1.00 92.12 260 GLN A O 1
ATOM 2151 N N . GLY A 1 261 ? 14.407 -3.473 -56.590 1.00 88.88 261 GLY A N 1
ATOM 2152 C CA . GLY A 1 261 ? 14.809 -3.643 -57.987 1.00 88.88 261 GLY A CA 1
ATOM 2153 C C . GLY A 1 261 ? 15.731 -2.554 -58.548 1.00 88.88 261 GLY A C 1
ATOM 2154 O O . GLY A 1 261 ? 16.308 -2.757 -59.613 1.00 88.88 261 GLY A O 1
ATOM 2155 N N . ASN A 1 262 ? 15.891 -1.418 -57.860 1.00 89.69 262 ASN A N 1
ATOM 2156 C CA . ASN A 1 262 ? 16.528 -0.222 -58.428 1.00 89.69 262 ASN A CA 1
ATOM 2157 C C . ASN A 1 262 ? 17.600 0.415 -57.536 1.00 89.69 262 ASN A C 1
ATOM 2159 O O . ASN A 1 262 ? 18.227 1.401 -57.928 1.00 89.69 262 ASN A O 1
ATOM 2163 N N . SER A 1 263 ? 17.792 -0.062 -56.311 1.00 88.50 263 SER A N 1
ATOM 2164 C CA . SER A 1 263 ? 18.706 0.546 -55.342 1.00 88.50 263 SER A CA 1
ATOM 2165 C C . SER A 1 263 ? 19.300 -0.498 -54.411 1.00 88.50 263 SER A C 1
ATOM 2167 O O . SER A 1 263 ? 18.776 -1.591 -54.284 1.00 88.50 263 SER A O 1
ATOM 2169 N N . LEU A 1 264 ? 20.392 -0.144 -53.739 1.00 89.06 264 LEU A N 1
ATOM 2170 C CA . LEU A 1 264 ? 20.935 -0.905 -52.617 1.00 89.06 264 LEU A CA 1
ATOM 2171 C C . LEU A 1 264 ? 20.278 -0.407 -51.326 1.00 89.06 264 LEU A C 1
ATOM 2173 O O . LEU A 1 264 ? 20.383 0.785 -51.024 1.00 89.06 264 LEU A O 1
ATOM 2177 N N . SER A 1 265 ? 19.670 -1.298 -50.541 1.00 90.62 265 SER A N 1
ATOM 2178 C CA . SER A 1 265 ? 19.163 -0.946 -49.206 1.00 90.62 265 SER A CA 1
ATOM 2179 C C . SER A 1 265 ? 20.113 -1.449 -48.120 1.00 90.62 265 SER A C 1
ATOM 2181 O O . SER A 1 265 ? 20.623 -2.566 -48.187 1.00 90.62 265 SER A O 1
ATOM 2183 N N . LEU A 1 266 ? 20.365 -0.605 -47.119 1.00 90.00 266 LEU A N 1
ATOM 2184 C CA . LEU A 1 266 ? 21.245 -0.891 -45.988 1.00 90.00 266 LEU A CA 1
ATOM 2185 C C . LEU A 1 266 ? 20.570 -0.433 -44.697 1.00 90.00 266 LEU A C 1
ATOM 2187 O O . LEU A 1 266 ? 20.210 0.738 -44.557 1.00 90.00 266 LEU A O 1
ATOM 2191 N N . TYR A 1 267 ? 20.484 -1.348 -43.741 1.00 88.06 267 TYR A N 1
ATOM 2192 C CA . TYR A 1 267 ? 19.903 -1.134 -42.426 1.00 88.06 267 TYR A CA 1
ATOM 2193 C C . TYR A 1 267 ? 20.926 -1.424 -41.330 1.00 88.06 267 TYR A C 1
ATOM 2195 O O . TYR A 1 267 ? 21.811 -2.265 -41.486 1.00 88.06 267 TYR A O 1
ATOM 2203 N N . VAL A 1 268 ? 20.771 -0.738 -40.201 1.00 88.56 268 VAL A N 1
ATOM 2204 C CA . VAL A 1 268 ? 21.430 -1.078 -38.937 1.00 88.56 268 VAL A CA 1
ATOM 2205 C C . VAL A 1 268 ? 20.351 -1.623 -38.024 1.00 88.56 268 VAL A C 1
ATOM 2207 O O . VAL A 1 268 ? 19.357 -0.941 -37.776 1.00 88.56 268 VAL A O 1
ATOM 2210 N N . VAL A 1 269 ? 20.542 -2.845 -37.547 1.00 87.31 269 VAL A N 1
ATOM 2211 C CA . VAL A 1 269 ? 19.590 -3.539 -36.683 1.00 87.31 269 VAL A CA 1
ATOM 2212 C C . VAL A 1 269 ? 20.234 -3.801 -35.330 1.00 87.31 269 VAL A C 1
ATOM 2214 O O . VAL A 1 269 ? 21.421 -4.111 -35.252 1.00 87.31 269 VAL A O 1
ATOM 2217 N N . ALA A 1 270 ? 19.466 -3.638 -34.257 1.00 85.94 270 ALA A N 1
ATOM 2218 C CA . ALA A 1 270 ? 19.883 -4.081 -32.933 1.00 85.94 270 ALA A CA 1
ATOM 2219 C C . ALA A 1 270 ? 19.689 -5.602 -32.841 1.00 85.94 270 ALA A C 1
ATOM 2221 O O . ALA A 1 270 ? 18.631 -6.106 -33.220 1.00 85.94 270 ALA A O 1
ATOM 2222 N N . ALA A 1 271 ? 20.710 -6.320 -32.379 1.00 84.25 271 ALA A N 1
ATOM 2223 C CA . ALA A 1 271 ? 20.707 -7.782 -32.316 1.00 84.25 271 ALA A CA 1
ATOM 2224 C C . ALA A 1 271 ? 20.110 -8.323 -31.001 1.00 84.25 271 ALA A C 1
ATOM 2226 O O . ALA A 1 271 ? 19.583 -9.428 -30.956 1.00 84.25 271 ALA A O 1
ATOM 2227 N N . ASP A 1 272 ? 20.133 -7.515 -29.943 1.00 79.00 272 ASP A N 1
ATOM 2228 C CA . ASP A 1 272 ? 19.812 -7.855 -28.552 1.00 79.00 272 ASP A CA 1
ATOM 2229 C C . ASP A 1 272 ? 18.600 -7.057 -28.023 1.00 79.00 272 ASP A C 1
ATOM 2231 O O . ASP A 1 272 ? 18.650 -6.420 -26.971 1.00 79.00 272 ASP A O 1
ATOM 2235 N N . VAL A 1 273 ? 17.503 -7.037 -28.784 1.00 74.44 273 VAL A N 1
ATOM 2236 C CA . VAL A 1 273 ? 16.291 -6.272 -28.431 1.00 74.44 273 VAL A CA 1
ATOM 2237 C C . VAL A 1 273 ? 15.398 -7.065 -27.478 1.00 74.44 273 VAL A C 1
ATOM 2239 O O . VAL A 1 273 ? 14.932 -8.150 -27.833 1.00 74.44 273 VAL A O 1
ATOM 2242 N N . GLU A 1 274 ? 15.088 -6.497 -26.313 1.00 73.31 274 GLU A N 1
ATOM 2243 C CA . GLU A 1 274 ? 14.077 -7.039 -25.396 1.00 73.31 274 GLU A CA 1
ATOM 2244 C C . GLU A 1 274 ? 12.691 -6.402 -25.612 1.00 73.31 274 GLU A C 1
ATOM 2246 O O . GLU A 1 274 ? 12.535 -5.347 -26.235 1.00 73.31 274 GLU A O 1
ATOM 2251 N N . SER A 1 275 ? 11.641 -7.055 -25.104 1.00 69.44 275 SER A N 1
ATOM 2252 C CA . SER A 1 275 ? 10.289 -6.486 -25.096 1.00 69.44 275 SER A CA 1
ATOM 2253 C C . SER A 1 275 ? 10.273 -5.136 -24.380 1.00 69.44 275 SER A C 1
ATOM 2255 O O . SER A 1 275 ? 10.775 -5.023 -23.265 1.00 69.44 275 SER A O 1
ATOM 2257 N N . TYR A 1 276 ? 9.607 -4.148 -24.986 1.00 69.25 276 TYR A N 1
ATOM 2258 C CA . TYR A 1 276 ? 9.511 -2.763 -24.501 1.00 69.25 276 TYR A CA 1
ATOM 2259 C C . TYR A 1 276 ? 10.799 -1.928 -24.606 1.00 69.25 276 TYR A C 1
ATOM 2261 O O . TYR A 1 276 ? 10.800 -0.780 -24.154 1.00 69.25 276 TYR A O 1
ATOM 2269 N N . ASP A 1 277 ? 11.845 -2.433 -25.269 1.00 72.88 277 ASP A N 1
ATOM 2270 C CA . ASP A 1 277 ? 12.997 -1.610 -25.632 1.00 72.88 277 ASP A CA 1
ATOM 2271 C C . ASP A 1 277 ? 12.569 -0.464 -26.563 1.00 72.88 277 ASP A C 1
ATOM 2273 O O . ASP A 1 277 ? 11.963 -0.674 -27.620 1.00 72.88 277 ASP A O 1
ATOM 2277 N N . LYS A 1 278 ? 12.934 0.764 -26.179 1.00 74.19 278 LYS A N 1
ATOM 2278 C CA . LYS A 1 278 ? 12.891 1.940 -27.053 1.00 74.19 278 LYS A CA 1
ATOM 2279 C C . LYS A 1 278 ? 14.300 2.295 -27.478 1.00 74.19 278 LYS A C 1
ATOM 2281 O O . LYS A 1 278 ? 15.126 2.673 -26.648 1.00 74.19 278 LYS A O 1
ATOM 2286 N N . ILE A 1 279 ? 14.573 2.188 -28.773 1.00 75.25 279 ILE A N 1
ATOM 2287 C CA . ILE A 1 279 ? 15.913 2.390 -29.317 1.00 75.25 279 ILE A CA 1
ATOM 2288 C C . ILE A 1 279 ? 15.905 3.642 -30.182 1.00 75.25 279 ILE A C 1
ATOM 2290 O O . ILE A 1 279 ? 15.282 3.673 -31.242 1.00 75.25 279 ILE A O 1
ATOM 2294 N N . TYR A 1 280 ? 16.634 4.664 -29.742 1.00 77.50 280 TYR A N 1
ATOM 2295 C CA . TYR A 1 280 ? 17.036 5.774 -30.601 1.00 77.50 280 TYR A CA 1
ATOM 2296 C C . TYR A 1 280 ? 18.396 5.452 -31.211 1.00 77.50 280 TYR A C 1
ATOM 2298 O O . TYR A 1 280 ? 19.318 5.042 -30.506 1.00 77.50 280 TYR A O 1
ATOM 2306 N N . LEU A 1 281 ? 18.509 5.615 -32.525 1.00 77.75 281 LEU A N 1
ATOM 2307 C CA . LEU A 1 281 ? 19.738 5.398 -33.274 1.00 77.75 281 LEU A CA 1
ATOM 2308 C C . LEU A 1 281 ? 20.042 6.640 -34.100 1.00 77.75 281 LEU A C 1
ATOM 2310 O O . LEU A 1 281 ? 19.229 7.041 -34.930 1.00 77.75 281 LEU A O 1
ATOM 2314 N N . ARG A 1 282 ? 21.254 7.179 -33.940 1.00 82.81 282 ARG A N 1
ATOM 2315 C CA . ARG A 1 282 ? 21.847 8.156 -34.854 1.00 82.81 282 ARG A CA 1
ATOM 2316 C C . ARG A 1 282 ? 23.193 7.650 -35.355 1.00 82.81 282 ARG A C 1
ATOM 2318 O O . ARG A 1 282 ? 24.142 7.459 -34.593 1.00 82.81 282 ARG A O 1
ATOM 2325 N N . ALA A 1 283 ? 23.291 7.436 -36.657 1.00 84.31 283 ALA A N 1
ATOM 2326 C CA . ALA A 1 283 ? 24.501 6.925 -37.282 1.00 84.31 283 ALA A CA 1
ATOM 2327 C C . ALA A 1 283 ? 24.688 7.507 -38.682 1.00 84.31 283 ALA A C 1
ATOM 2329 O O . ALA A 1 283 ? 23.775 8.057 -39.293 1.00 84.31 283 ALA A O 1
ATOM 2330 N N . LYS A 1 284 ? 25.904 7.379 -39.203 1.00 87.62 284 LYS A N 1
ATOM 2331 C CA . LYS A 1 284 ? 26.225 7.633 -40.601 1.00 87.62 284 LYS A CA 1
ATOM 2332 C C . LYS A 1 284 ? 26.585 6.309 -41.259 1.00 87.62 284 LYS A C 1
ATOM 2334 O O . LYS A 1 284 ? 27.549 5.662 -40.854 1.00 87.62 284 LYS A O 1
ATOM 2339 N N . LEU A 1 285 ? 25.825 5.945 -42.280 1.00 87.56 285 LEU A N 1
ATOM 2340 C CA . LEU A 1 285 ? 26.087 4.800 -43.142 1.00 87.56 285 LEU A CA 1
ATOM 2341 C C . LEU A 1 285 ? 26.878 5.259 -44.357 1.00 87.56 285 LEU A C 1
ATOM 2343 O O . LEU A 1 285 ? 26.589 6.319 -44.917 1.00 87.56 285 LEU A O 1
ATOM 2347 N N . ARG A 1 286 ? 27.868 4.473 -44.772 1.00 87.06 286 ARG A N 1
ATOM 2348 C CA . ARG A 1 286 ? 28.720 4.783 -45.914 1.00 87.06 286 ARG A CA 1
ATOM 2349 C C . ARG A 1 286 ? 29.033 3.526 -46.716 1.00 87.06 286 ARG A C 1
ATOM 2351 O O . ARG A 1 286 ? 29.606 2.582 -46.186 1.00 87.06 286 ARG A O 1
ATOM 2358 N N . VAL A 1 287 ? 28.720 3.538 -48.005 1.00 87.12 287 VAL A N 1
ATOM 2359 C CA . VAL A 1 287 ? 29.162 2.511 -48.955 1.00 87.12 287 VAL A CA 1
ATOM 2360 C C . VAL A 1 287 ? 30.433 3.014 -49.622 1.00 87.12 287 VAL A C 1
ATOM 2362 O O . VAL A 1 287 ? 30.448 4.066 -50.272 1.00 87.12 287 VAL A O 1
ATOM 2365 N N . LEU A 1 288 ? 31.530 2.294 -49.408 1.00 83.12 288 LEU A N 1
ATOM 2366 C CA . LEU A 1 288 ? 32.838 2.704 -49.878 1.00 83.12 288 LEU A CA 1
ATOM 2367 C C . LEU A 1 288 ? 33.063 2.223 -51.311 1.00 83.12 288 LEU A C 1
ATOM 2369 O O . LEU A 1 288 ? 33.241 1.034 -51.562 1.00 83.12 288 LEU A O 1
ATOM 2373 N N . ASN A 1 289 ? 33.131 3.170 -52.242 1.00 76.44 289 ASN A N 1
ATOM 2374 C CA . ASN A 1 289 ? 33.687 2.919 -53.564 1.00 76.44 289 ASN A CA 1
ATOM 2375 C C . ASN A 1 289 ? 35.194 2.608 -53.475 1.00 76.44 289 ASN A C 1
ATOM 2377 O O . ASN A 1 289 ? 35.943 3.322 -52.806 1.00 76.44 289 ASN A O 1
ATOM 2381 N N . GLN A 1 290 ? 35.613 1.514 -54.114 1.00 70.88 290 GLN A N 1
ATOM 2382 C CA . GLN A 1 290 ? 36.986 1.001 -54.077 1.00 70.88 290 GLN A CA 1
ATOM 2383 C C . GLN A 1 290 ? 37.870 1.516 -55.225 1.00 70.88 290 GLN A C 1
ATOM 2385 O O . GLN A 1 290 ? 39.061 1.220 -55.245 1.00 70.88 290 GLN A O 1
ATOM 2390 N N . THR A 1 291 ? 37.303 2.250 -56.189 1.00 72.56 291 THR A N 1
ATOM 2391 C CA . THR A 1 291 ? 37.964 2.591 -57.464 1.00 72.56 291 THR A CA 1
ATOM 2392 C C . THR A 1 291 ? 38.191 4.087 -57.644 1.00 72.56 291 THR A C 1
ATOM 2394 O O . THR A 1 291 ? 39.292 4.505 -57.995 1.00 72.56 291 THR A O 1
ATOM 2397 N N . ASP A 1 292 ? 37.192 4.908 -57.336 1.00 67.12 292 ASP A N 1
ATOM 2398 C CA . ASP A 1 292 ? 37.349 6.336 -57.116 1.00 67.12 292 ASP A CA 1
ATOM 2399 C C . ASP A 1 292 ? 36.855 6.630 -55.698 1.00 67.12 292 ASP A C 1
ATOM 2401 O O . ASP A 1 292 ? 35.850 6.085 -55.257 1.00 67.12 292 ASP A O 1
ATOM 2405 N N . SER A 1 293 ? 37.566 7.441 -54.914 1.00 70.88 293 SER A N 1
ATOM 2406 C CA . SER A 1 293 ? 37.251 7.688 -53.492 1.00 70.88 293 SER A CA 1
ATOM 2407 C C . SER A 1 293 ? 35.920 8.442 -53.257 1.00 70.88 293 SER A C 1
ATOM 2409 O O . SER A 1 293 ? 35.733 9.113 -52.240 1.00 70.88 293 SER A O 1
ATOM 2411 N N . LYS A 1 294 ? 34.987 8.375 -54.214 1.00 79.88 294 LYS A N 1
ATOM 2412 C CA . LYS A 1 294 ? 33.620 8.885 -54.171 1.00 79.88 294 LYS A CA 1
ATOM 2413 C C . LYS A 1 294 ? 32.714 7.853 -53.514 1.00 79.88 294 LYS A C 1
ATOM 2415 O O . LYS A 1 294 ? 32.081 7.018 -54.155 1.00 79.88 294 LYS A O 1
ATOM 2420 N N . HIS A 1 295 ? 32.680 7.909 -52.196 1.00 83.19 295 HIS A N 1
ATOM 2421 C CA . HIS A 1 295 ? 31.821 7.065 -51.381 1.00 83.19 295 HIS A CA 1
ATOM 2422 C C . HIS A 1 295 ? 30.398 7.640 -51.304 1.00 83.19 2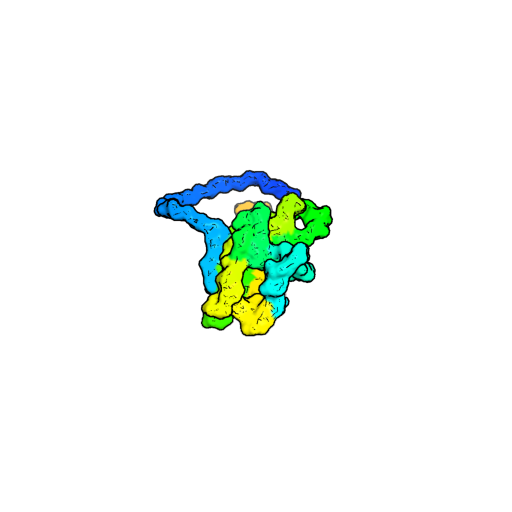95 HIS A C 1
ATOM 2424 O O . HIS A 1 295 ? 30.222 8.858 -51.311 1.00 83.19 295 HIS A O 1
ATOM 2430 N N . VAL A 1 296 ? 29.392 6.775 -51.172 1.00 85.19 296 VAL A N 1
ATOM 2431 C CA . VAL A 1 296 ? 28.001 7.187 -50.925 1.00 85.19 296 VAL A CA 1
ATOM 2432 C C . VAL A 1 296 ? 27.763 7.174 -49.422 1.00 85.19 296 VAL A C 1
ATOM 2434 O O . VAL A 1 296 ? 28.077 6.180 -48.771 1.00 85.19 296 VAL A O 1
ATOM 2437 N N . GLU A 1 297 ? 27.224 8.253 -48.854 1.00 87.50 297 GLU A N 1
ATOM 2438 C CA . GLU A 1 297 ? 26.921 8.335 -47.422 1.00 87.50 297 GLU A CA 1
ATOM 2439 C C . GLU A 1 297 ? 25.509 8.844 -47.138 1.00 87.50 297 GLU A C 1
ATOM 2441 O O . GLU A 1 297 ? 24.977 9.681 -47.864 1.00 87.50 297 GLU A O 1
ATOM 2446 N N . LYS A 1 298 ? 24.913 8.350 -46.049 1.00 85.75 298 LYS A N 1
ATOM 2447 C CA . LYS A 1 298 ? 23.602 8.778 -45.553 1.00 85.75 298 LYS A CA 1
ATOM 2448 C C . LYS A 1 298 ? 23.617 8.841 -44.030 1.00 85.75 298 LYS A C 1
ATOM 2450 O O . LYS A 1 298 ? 24.136 7.942 -43.370 1.00 85.75 298 LYS A O 1
ATOM 2455 N N . GLN A 1 299 ? 23.058 9.909 -43.467 1.00 85.38 299 GLN A N 1
ATOM 2456 C CA . GLN A 1 299 ? 22.781 9.970 -42.033 1.00 85.38 299 GLN A CA 1
ATOM 2457 C C . GLN A 1 299 ? 21.427 9.325 -41.755 1.00 85.38 299 GLN A C 1
ATOM 2459 O O . GLN A 1 299 ? 20.465 9.561 -42.486 1.00 85.38 299 GLN A O 1
ATOM 2464 N N . ILE A 1 300 ? 21.376 8.511 -40.709 1.00 82.44 300 ILE A N 1
ATOM 2465 C CA . ILE A 1 300 ? 20.154 7.916 -40.188 1.00 82.44 300 ILE A CA 1
ATOM 2466 C C . ILE A 1 300 ? 19.945 8.408 -38.763 1.00 82.44 300 ILE A C 1
ATOM 2468 O O . ILE A 1 300 ? 20.892 8.487 -37.979 1.00 82.44 300 ILE A O 1
ATOM 2472 N N . GLU A 1 301 ? 18.708 8.768 -38.459 1.00 83.38 301 GLU A N 1
ATOM 2473 C CA . GLU A 1 301 ? 18.271 9.207 -37.144 1.00 83.38 301 GLU A CA 1
ATOM 2474 C C . GLU A 1 301 ? 16.832 8.742 -36.961 1.00 83.38 301 GLU A C 1
ATOM 2476 O O . GLU A 1 301 ? 15.952 9.185 -37.697 1.00 83.38 301 GLU A O 1
ATOM 2481 N N . ASN A 1 302 ? 16.595 7.796 -36.053 1.00 78.75 302 ASN A N 1
ATOM 2482 C CA . ASN A 1 302 ? 15.252 7.265 -35.857 1.00 78.75 302 ASN A CA 1
ATOM 2483 C C . ASN A 1 302 ? 15.031 6.715 -34.448 1.00 78.75 302 ASN A C 1
ATOM 2485 O O . ASN A 1 302 ? 15.960 6.213 -33.814 1.00 78.75 302 ASN A O 1
ATOM 2489 N N . TRP A 1 303 ? 13.776 6.772 -34.007 1.00 75.94 303 TRP A N 1
ATOM 2490 C CA . TRP A 1 303 ? 13.269 5.998 -32.881 1.00 75.94 303 TRP A CA 1
ATOM 2491 C C . TRP A 1 303 ? 12.622 4.722 -33.407 1.00 75.94 303 TRP A C 1
ATOM 2493 O O . TRP A 1 303 ? 11.832 4.750 -34.348 1.00 75.94 303 TRP A O 1
ATOM 2503 N N . SER A 1 304 ? 12.951 3.600 -32.785 1.00 69.62 304 SER A N 1
ATOM 2504 C CA . SER A 1 304 ? 12.297 2.323 -33.033 1.00 69.62 304 SER A CA 1
ATOM 2505 C C . SER A 1 304 ? 11.691 1.819 -31.732 1.00 69.62 304 SER A C 1
ATOM 2507 O O . SER A 1 304 ? 12.390 1.652 -30.731 1.00 69.62 304 SER A O 1
ATOM 2509 N N . ASP A 1 305 ? 10.378 1.611 -31.776 1.00 62.19 305 ASP A N 1
ATOM 2510 C CA . ASP A 1 305 ? 9.611 0.946 -30.735 1.00 62.19 305 ASP A CA 1
ATOM 2511 C C . ASP A 1 305 ? 9.266 -0.443 -31.281 1.00 62.19 305 ASP A C 1
ATOM 2513 O O . ASP A 1 305 ? 8.630 -0.555 -32.332 1.00 62.19 305 ASP A O 1
ATOM 2517 N N . ARG A 1 306 ? 9.656 -1.512 -30.582 1.00 54.50 306 ARG A N 1
ATOM 2518 C CA . ARG A 1 306 ? 9.072 -2.833 -30.835 1.00 54.50 306 ARG A CA 1
ATOM 2519 C C . ARG A 1 306 ? 7.978 -3.055 -29.799 1.00 54.50 306 ARG A C 1
ATOM 2521 O O . ARG A 1 306 ? 8.221 -3.550 -28.702 1.00 54.50 306 ARG A O 1
ATOM 2528 N N . THR A 1 307 ? 6.756 -2.638 -30.123 1.00 39.28 307 THR A N 1
ATOM 2529 C CA . THR A 1 307 ? 5.582 -3.097 -29.374 1.00 39.28 307 THR A CA 1
ATOM 2530 C C . THR A 1 307 ? 5.406 -4.574 -29.697 1.00 39.28 307 THR A C 1
ATOM 2532 O O . THR A 1 307 ? 5.271 -4.896 -30.874 1.00 39.28 307 THR A O 1
ATOM 2535 N N . ASN A 1 308 ? 5.480 -5.434 -28.676 1.00 31.41 308 ASN A N 1
ATOM 2536 C CA . ASN A 1 308 ? 5.330 -6.893 -28.747 1.00 31.41 308 ASN A CA 1
ATOM 2537 C C . ASN A 1 308 ? 4.506 -7.353 -29.963 1.00 31.41 308 ASN A C 1
ATOM 2539 O O . ASN A 1 308 ? 3.299 -7.111 -30.008 1.00 31.41 308 ASN A O 1
ATOM 2543 N N . SER A 1 309 ? 5.177 -7.981 -30.932 1.00 27.66 309 SER A N 1
ATOM 2544 C CA . SER A 1 309 ? 4.536 -8.848 -31.925 1.00 27.66 309 SER A CA 1
ATOM 2545 C C . SER A 1 309 ? 4.138 -10.160 -31.270 1.00 27.66 309 SER A C 1
ATOM 2547 O O . SER A 1 309 ? 5.036 -10.722 -30.598 1.00 27.66 309 SER A O 1
#

Sequence (309 aa):
LRRRERQTMNVLVCFFCFIFVFQFMKLGTSQLSKTSSITVINSPTTSDRLSDRREYLRERPPSTYRLKMASFTKLANSPNTEKYESRRFASGGYNWTFIVYPKGNKNEQGAGQVSLYVQIDNTTLLNSPKEVYAEVKFFIYNQKQDKYLTYQETDAKRFSLFKPYWGQPRTKSYYEIANPGAAYLFDNGQVLPGVDVLATETFNKWEVFSFTEKFHNRFYTWTILNFSSLEEDSYVSDEFPIGGRNWALNVYPNGDGEGQGNSLSLYVVAADVESYDKIYLRAKLRVLNQTDSKHVEKQIENWSDRTNS